Protein AF-A0A2V9YW68-F1 (afdb_monomer_lite)

Sequence (193 aa):
MKKFGIYQTSSQEPRDMVEQASNDMEYEVSYRSGGGIAIAALAIASSAPVDGEYKKSDYLKAAEDAFAFLGKNNLKMVNDGKENIVDDYCALTAATELFRATHNPAYKEAADRRAKSLMGRLISNGTYQNYWRADDGTRPFFHASDAGFPVVSLLYYSEIADPDAQREVLDSVRKSLSFELSITKDVANPFGY

Radius of gyration: 19.38 Å; chains: 1; bounding box: 46×36×57 Å

pLDDT: mean 92.32, std 12.65, range [54.16, 98.94]

Structure (mmCIF, N/CA/C/O backbone):
data_AF-A0A2V9YW68-F1
#
_entry.id   AF-A0A2V9YW68-F1
#
loop_
_atom_site.group_PDB
_atom_site.id
_atom_site.type_symbol
_atom_site.label_atom_id
_atom_site.label_alt_id
_atom_site.label_comp_id
_atom_site.label_asym_id
_atom_site.label_entity_id
_atom_site.label_seq_id
_atom_site.pdbx_PDB_ins_code
_atom_site.Cartn_x
_atom_site.Cartn_y
_atom_site.Cartn_z
_atom_site.occupancy
_atom_site.B_iso_or_equiv
_atom_site.auth_seq_id
_atom_site.auth_comp_id
_atom_site.auth_asym_id
_atom_site.auth_atom_id
_atom_site.pdbx_PDB_model_num
ATOM 1 N N . MET A 1 1 ? 22.890 15.486 21.162 1.00 54.69 1 MET A N 1
ATOM 2 C CA . MET A 1 1 ? 22.817 14.144 20.551 1.00 54.69 1 MET A CA 1
ATOM 3 C C . MET A 1 1 ? 22.537 13.139 21.644 1.00 54.69 1 MET A C 1
ATOM 5 O O . MET A 1 1 ? 23.347 13.016 22.560 1.00 54.69 1 MET A O 1
ATOM 9 N N . LYS A 1 2 ? 21.371 12.493 21.595 1.00 55.69 2 LYS A N 1
ATOM 10 C CA . LYS A 1 2 ? 21.084 11.343 22.456 1.00 55.69 2 LYS A CA 1
ATOM 11 C C . LYS A 1 2 ? 21.803 10.131 21.844 1.00 55.69 2 LYS A C 1
ATOM 13 O O . LYS A 1 2 ? 21.808 9.984 20.624 1.00 55.69 2 LYS A O 1
ATOM 18 N N . LYS A 1 3 ? 22.484 9.344 22.677 1.00 54.16 3 LYS A N 1
ATOM 19 C CA . LYS A 1 3 ? 23.176 8.115 22.270 1.00 54.16 3 LYS A CA 1
ATOM 20 C C . LYS A 1 3 ? 22.313 6.939 22.689 1.00 54.16 3 LYS A C 1
ATOM 22 O O . LYS A 1 3 ? 21.920 6.876 23.852 1.00 54.16 3 LYS A O 1
ATOM 27 N N . PHE A 1 4 ? 22.061 6.028 21.765 1.00 57.75 4 PHE A N 1
ATOM 28 C CA . PHE A 1 4 ? 21.292 4.821 22.028 1.00 57.75 4 PHE A CA 1
ATOM 29 C C . PHE A 1 4 ? 22.114 3.624 21.594 1.00 57.75 4 PHE A C 1
ATOM 31 O O . PHE A 1 4 ? 22.900 3.721 20.656 1.00 57.75 4 PHE A O 1
ATOM 38 N N . GLY A 1 5 ? 21.951 2.513 22.299 1.00 59.62 5 GLY A N 1
ATOM 39 C CA . GLY A 1 5 ? 22.566 1.262 21.909 1.00 59.62 5 GLY A CA 1
ATOM 40 C C . GLY A 1 5 ? 21.782 0.086 22.455 1.00 59.62 5 GLY A C 1
ATOM 41 O O . GLY A 1 5 ? 21.107 0.184 23.482 1.00 59.62 5 GLY A O 1
ATOM 42 N N . ILE A 1 6 ? 21.851 -1.027 21.733 1.00 59.84 6 ILE A N 1
ATOM 43 C CA . ILE A 1 6 ? 21.203 -2.266 22.143 1.00 59.84 6 ILE A CA 1
ATOM 44 C C . ILE A 1 6 ? 22.073 -2.915 23.215 1.00 59.84 6 ILE A C 1
ATOM 46 O O . ILE A 1 6 ? 23.197 -3.347 22.954 1.00 59.84 6 ILE A O 1
ATOM 50 N N . TYR A 1 7 ? 21.543 -2.975 24.432 1.00 61.72 7 TYR A N 1
ATOM 51 C CA . TYR A 1 7 ? 22.159 -3.714 25.523 1.00 61.72 7 TYR A CA 1
ATOM 52 C C . TYR A 1 7 ? 21.966 -5.208 25.270 1.00 61.72 7 TYR A C 1
ATOM 54 O O . TYR A 1 7 ? 20.837 -5.693 25.244 1.00 61.72 7 TYR A O 1
ATOM 62 N N . GLN A 1 8 ? 23.065 -5.949 25.101 1.00 58.75 8 GLN A N 1
ATOM 63 C CA . GLN A 1 8 ? 23.004 -7.415 25.065 1.00 58.75 8 GLN A CA 1
ATOM 64 C C . GLN A 1 8 ? 22.622 -7.982 26.443 1.00 58.75 8 GLN A C 1
ATOM 66 O O . GLN A 1 8 ? 21.905 -8.976 26.525 1.00 58.75 8 GLN A O 1
ATOM 71 N N . THR A 1 9 ? 23.048 -7.317 27.524 1.00 63.56 9 THR A N 1
ATOM 72 C CA . THR A 1 9 ? 22.643 -7.571 28.916 1.00 63.56 9 THR A CA 1
ATOM 73 C C . THR A 1 9 ? 22.647 -6.261 29.711 1.00 63.56 9 THR A C 1
ATOM 75 O O . THR A 1 9 ? 23.362 -5.325 29.362 1.00 63.56 9 THR A O 1
ATOM 78 N N . SER A 1 10 ? 21.913 -6.195 30.829 1.00 66.75 10 SER A N 1
ATOM 79 C CA . SER A 1 10 ? 21.862 -5.004 31.706 1.00 66.75 10 SER A CA 1
ATOM 80 C C . SER A 1 10 ? 23.221 -4.584 32.289 1.00 66.75 10 SER A C 1
ATOM 82 O O . SER A 1 10 ? 23.382 -3.453 32.734 1.00 66.75 10 SER A O 1
ATOM 84 N N . SER A 1 11 ? 24.199 -5.492 32.289 1.00 71.50 11 SER A N 1
ATOM 85 C CA . SER A 1 11 ? 25.547 -5.306 32.832 1.00 71.50 11 SER A CA 1
ATOM 86 C C . SER A 1 11 ? 26.625 -4.967 31.795 1.00 71.50 11 SER A C 1
ATOM 88 O O . SER A 1 11 ? 27.777 -4.770 32.180 1.00 71.50 11 SER A O 1
ATOM 90 N N . GLN A 1 12 ? 26.302 -4.928 30.498 1.00 65.25 12 GLN A N 1
ATOM 91 C CA . GLN A 1 12 ? 27.273 -4.642 29.439 1.00 65.25 12 GLN A CA 1
ATOM 92 C C . GLN A 1 12 ? 26.827 -3.445 28.608 1.00 65.25 12 GLN A C 1
ATOM 94 O O . GLN A 1 12 ? 25.799 -3.498 27.937 1.00 65.25 12 GLN A O 1
ATOM 99 N N . GLU A 1 13 ? 27.621 -2.372 28.635 1.00 62.09 13 GLU A N 1
ATOM 100 C CA . GLU A 1 13 ? 27.389 -1.226 27.758 1.00 62.09 13 GLU A CA 1
ATOM 101 C C . GLU A 1 13 ? 27.521 -1.629 26.272 1.00 62.09 13 GLU A C 1
ATOM 103 O O . GLU A 1 13 ? 28.378 -2.459 25.938 1.00 62.09 13 GLU A O 1
ATOM 108 N N . PRO A 1 14 ? 26.692 -1.064 25.369 1.00 62.47 14 PRO A N 1
ATOM 109 C CA . PRO A 1 14 ? 26.695 -1.413 23.950 1.00 62.47 14 PRO A CA 1
ATOM 110 C C . PRO A 1 14 ? 28.049 -1.091 23.311 1.00 62.47 14 PRO A C 1
ATOM 112 O O . PRO A 1 14 ? 28.498 0.053 23.354 1.00 62.47 14 PRO A O 1
ATOM 115 N N . ARG A 1 15 ? 28.698 -2.095 22.706 1.00 61.09 15 ARG A N 1
ATOM 116 C CA . ARG A 1 15 ? 30.035 -1.922 22.116 1.00 61.09 15 ARG A CA 1
ATOM 117 C C . ARG A 1 15 ? 30.019 -1.276 20.729 1.00 61.09 15 ARG A C 1
ATOM 119 O O . ARG A 1 15 ? 30.868 -0.432 20.491 1.00 61.09 15 ARG A O 1
ATOM 126 N N . ASP A 1 16 ? 29.049 -1.603 19.863 1.00 58.91 16 ASP A N 1
ATOM 127 C CA . ASP A 1 16 ? 29.165 -1.289 18.422 1.00 58.91 16 ASP A CA 1
ATOM 128 C C . ASP A 1 16 ? 27.869 -0.872 17.691 1.00 58.91 16 ASP A C 1
ATOM 130 O O . ASP A 1 16 ? 27.813 -0.913 16.468 1.00 58.91 16 ASP A O 1
ATOM 134 N N . MET A 1 17 ? 26.831 -0.396 18.384 1.00 55.00 17 MET A N 1
ATOM 135 C CA . MET A 1 17 ? 25.710 0.290 17.711 1.00 55.00 17 MET A CA 1
ATOM 136 C C . MET A 1 17 ? 25.308 1.541 18.476 1.00 55.00 17 MET A C 1
ATOM 138 O O . MET A 1 17 ? 24.278 1.568 19.141 1.00 55.00 17 MET A O 1
ATOM 142 N N . VAL A 1 18 ? 26.164 2.561 18.421 1.00 54.69 18 VAL A N 1
ATOM 143 C CA . VAL A 1 18 ? 25.803 3.906 18.870 1.00 54.69 18 VAL A CA 1
ATOM 144 C C . VAL A 1 18 ? 25.199 4.637 17.679 1.00 54.69 18 VAL A C 1
ATOM 146 O O . VAL A 1 18 ? 25.921 5.276 16.915 1.00 54.69 18 VAL A O 1
ATOM 149 N N . GLU A 1 19 ? 23.882 4.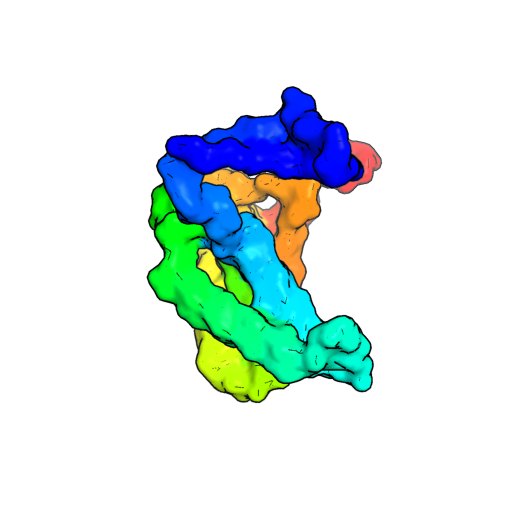553 17.515 1.00 57.78 19 GLU A N 1
ATOM 150 C CA . GLU A 1 19 ? 23.193 5.497 16.638 1.00 57.78 19 GLU A CA 1
ATOM 151 C C . GLU A 1 19 ? 23.166 6.858 17.341 1.00 57.78 19 GLU A C 1
ATOM 153 O O . GLU A 1 19 ? 22.755 7.000 18.499 1.00 57.78 19 GLU A O 1
ATOM 158 N N . GLN A 1 20 ? 23.720 7.862 16.664 1.00 57.59 20 GLN A N 1
ATOM 159 C CA . GLN A 1 20 ? 23.651 9.241 17.114 1.00 57.59 20 GLN A CA 1
ATOM 160 C C . GLN A 1 20 ? 22.487 9.899 16.401 1.00 57.59 20 GLN A C 1
ATOM 162 O O . GLN A 1 20 ? 22.630 10.263 15.239 1.00 57.59 20 GLN A O 1
ATOM 167 N N . ALA A 1 21 ? 21.387 10.119 17.118 1.00 59.16 21 ALA A N 1
ATOM 168 C CA . ALA A 1 21 ? 20.355 10.981 16.576 1.00 59.16 21 ALA A CA 1
ATOM 169 C C . ALA A 1 21 ? 20.652 12.449 16.834 1.00 59.16 21 ALA A C 1
ATOM 171 O O . ALA A 1 21 ? 20.966 12.872 17.962 1.00 59.16 21 ALA A O 1
ATOM 172 N N . SER A 1 22 ? 20.495 13.246 15.782 1.00 65.38 22 SER A N 1
ATOM 173 C CA . SER A 1 22 ? 20.508 14.696 15.891 1.00 65.38 22 SER A CA 1
ATOM 174 C C . SER A 1 22 ? 19.273 15.209 16.639 1.00 65.38 22 SER A C 1
ATOM 176 O O . SER A 1 22 ? 19.376 16.221 17.334 1.00 65.38 22 SER A O 1
ATOM 178 N N . ASN A 1 23 ? 18.140 14.493 16.571 1.00 67.81 23 ASN A N 1
ATOM 179 C CA . ASN A 1 23 ? 16.894 14.830 17.262 1.00 67.81 23 ASN A CA 1
ATOM 180 C C . ASN A 1 23 ? 15.939 13.620 17.410 1.00 67.81 23 ASN A C 1
ATOM 182 O O . ASN A 1 23 ? 16.170 12.566 16.828 1.00 67.81 23 ASN A O 1
ATOM 186 N N . ASP A 1 24 ? 14.862 13.780 18.186 1.00 68.69 24 ASP A N 1
ATOM 187 C CA . ASP A 1 24 ? 13.932 12.687 18.525 1.00 68.69 24 ASP A CA 1
ATOM 188 C C . ASP A 1 24 ? 13.155 12.127 17.316 1.00 68.69 24 ASP A C 1
ATOM 190 O O . ASP A 1 24 ? 12.720 10.982 17.363 1.00 68.69 24 ASP A O 1
ATOM 194 N N . MET A 1 25 ? 13.059 12.875 16.210 1.00 67.25 25 MET A N 1
ATOM 195 C CA . MET A 1 25 ? 12.359 12.445 14.993 1.00 67.25 25 MET A CA 1
ATOM 196 C C . MET A 1 25 ? 13.092 11.335 14.234 1.00 67.25 25 MET A C 1
ATOM 198 O O . MET A 1 25 ? 12.492 10.697 13.379 1.00 67.25 25 MET A O 1
ATOM 202 N N . GLU A 1 26 ? 14.378 11.099 14.511 1.00 68.56 26 GLU A N 1
ATOM 203 C CA . GLU A 1 26 ? 15.142 10.045 13.826 1.00 68.56 26 GLU A CA 1
ATOM 204 C C . GLU A 1 26 ? 14.723 8.624 14.235 1.00 68.56 26 GLU A C 1
ATOM 206 O O . GLU A 1 26 ? 15.013 7.682 13.504 1.00 68.56 26 GLU A O 1
ATOM 211 N N . TYR A 1 27 ? 14.007 8.467 15.354 1.00 75.38 27 TYR A N 1
ATOM 212 C CA . TYR A 1 27 ? 13.438 7.182 15.793 1.00 75.38 27 TYR A CA 1
ATOM 213 C C . TYR A 1 27 ? 11.974 7.008 15.396 1.00 75.38 27 TYR A C 1
ATOM 215 O O . TYR A 1 27 ? 11.403 5.935 15.593 1.00 75.38 27 TYR A O 1
ATOM 223 N N . GLU A 1 28 ? 11.348 8.066 14.887 1.00 84.00 28 GLU A N 1
ATOM 224 C CA . GLU A 1 28 ? 9.953 8.017 14.486 1.00 84.00 28 GLU A CA 1
ATOM 225 C C . GLU A 1 28 ? 9.811 7.210 13.194 1.00 84.00 28 GLU A C 1
ATOM 227 O O . GLU A 1 28 ? 10.621 7.299 12.266 1.00 84.00 28 GLU A O 1
ATOM 232 N N . VAL A 1 29 ? 8.754 6.406 13.122 1.00 92.75 29 VAL A N 1
ATOM 233 C CA . VAL A 1 29 ? 8.490 5.547 11.967 1.00 92.75 29 VAL A CA 1
ATOM 234 C C . VAL A 1 29 ? 7.467 6.197 11.043 1.00 92.75 29 VAL A C 1
ATOM 236 O O . VAL A 1 29 ? 6.392 6.607 11.459 1.00 92.75 29 VAL A O 1
ATOM 239 N N . SER A 1 30 ? 7.805 6.282 9.763 1.00 96.69 30 SER A N 1
ATOM 240 C CA . SER A 1 30 ? 6.915 6.652 8.662 1.00 96.69 30 SER A CA 1
ATOM 241 C C . SER A 1 30 ? 6.101 5.443 8.192 1.00 96.69 30 SER A C 1
ATOM 243 O O . SER A 1 30 ? 6.326 4.311 8.636 1.00 96.69 30 SER A O 1
ATOM 245 N N . TYR A 1 31 ? 5.204 5.639 7.223 1.00 98.38 31 TYR A N 1
ATOM 246 C CA . TYR A 1 31 ? 4.578 4.516 6.524 1.00 98.38 31 TYR A CA 1
ATOM 247 C C . TYR A 1 31 ? 5.633 3.570 5.942 1.00 98.38 31 TYR A C 1
ATOM 249 O O . TYR A 1 31 ? 5.519 2.356 6.131 1.00 98.38 31 TYR A O 1
ATOM 257 N N . ARG A 1 32 ? 6.677 4.116 5.300 1.00 97.25 32 ARG A N 1
ATOM 258 C CA . ARG A 1 32 ? 7.727 3.324 4.650 1.00 97.25 32 ARG A CA 1
ATOM 259 C C . ARG A 1 32 ? 8.805 2.745 5.562 1.00 97.25 32 ARG A C 1
ATOM 261 O O . ARG A 1 32 ? 9.478 1.811 5.149 1.00 97.25 32 ARG A O 1
ATOM 268 N N . SER A 1 33 ? 8.976 3.248 6.784 1.00 94.75 33 SER A N 1
ATOM 269 C CA . SER A 1 33 ? 9.933 2.694 7.761 1.00 94.75 33 SER A CA 1
ATOM 270 C C . SER A 1 33 ? 9.272 1.735 8.759 1.00 94.75 33 SER A C 1
ATOM 272 O O . SER A 1 33 ? 9.637 1.681 9.927 1.00 94.75 33 SER A O 1
ATOM 274 N N . GLY A 1 34 ? 8.287 0.963 8.285 1.00 96.00 34 GLY A N 1
ATOM 275 C CA . GLY A 1 34 ? 7.620 -0.105 9.040 1.00 96.00 34 GLY A CA 1
ATOM 276 C C . GLY A 1 34 ? 6.297 0.292 9.703 1.00 96.00 34 GLY A C 1
ATOM 277 O O . GLY A 1 34 ? 5.503 -0.589 10.032 1.00 96.00 34 GLY A O 1
ATOM 278 N N . GLY A 1 35 ? 5.995 1.588 9.832 1.00 98.00 35 GLY A N 1
ATOM 279 C CA . GLY A 1 35 ? 4.781 2.065 10.498 1.00 98.00 35 GLY A CA 1
ATOM 280 C C . GLY A 1 35 ? 3.488 1.592 9.827 1.00 98.00 35 GLY A C 1
ATOM 281 O O . GLY A 1 35 ? 2.564 1.162 10.513 1.00 98.00 35 GLY A O 1
ATOM 282 N N . GLY A 1 36 ? 3.423 1.584 8.490 1.00 98.56 36 GLY A N 1
ATOM 283 C CA . GLY A 1 36 ? 2.218 1.132 7.782 1.00 98.56 36 GLY A CA 1
ATOM 284 C C . GLY A 1 36 ? 1.911 -0.351 8.007 1.00 98.56 36 GLY A C 1
ATOM 285 O O . GLY A 1 36 ? 0.764 -0.721 8.251 1.00 98.56 36 GLY A O 1
ATOM 286 N N . ILE A 1 37 ? 2.937 -1.202 8.009 1.00 98.62 37 ILE A N 1
ATOM 287 C CA . ILE A 1 37 ? 2.754 -2.643 8.225 1.00 98.62 37 ILE A CA 1
ATOM 288 C C . ILE A 1 37 ? 2.500 -2.965 9.695 1.00 98.62 37 ILE A C 1
ATOM 290 O O . ILE A 1 37 ? 1.679 -3.833 9.983 1.00 98.62 37 ILE A O 1
ATOM 294 N N . ALA A 1 38 ? 3.097 -2.219 10.629 1.00 98.75 38 ALA A N 1
ATOM 295 C CA . ALA A 1 38 ? 2.752 -2.322 12.044 1.00 98.75 38 ALA A CA 1
ATOM 296 C C . ALA A 1 38 ? 1.271 -1.979 12.295 1.00 98.75 38 ALA A C 1
ATOM 298 O O . ALA A 1 38 ? 0.579 -2.729 12.983 1.00 98.75 38 ALA A O 1
ATOM 299 N N . ILE A 1 39 ? 0.758 -0.904 11.683 1.00 98.88 39 ILE A N 1
ATOM 300 C CA . ILE A 1 39 ? -0.669 -0.542 11.749 1.00 98.88 39 ILE A CA 1
ATOM 301 C C . ILE A 1 39 ? -1.542 -1.670 11.188 1.00 98.88 39 ILE A C 1
ATOM 303 O O . ILE A 1 39 ? -2.501 -2.077 11.842 1.00 98.88 39 ILE A O 1
ATOM 307 N N . ALA A 1 40 ? -1.203 -2.197 10.007 1.00 98.81 40 ALA A N 1
ATOM 308 C CA . ALA A 1 40 ? -1.947 -3.294 9.392 1.00 98.81 40 ALA A CA 1
ATOM 309 C C . ALA A 1 40 ? -1.984 -4.541 10.293 1.00 98.81 40 ALA A C 1
ATOM 311 O O . ALA A 1 40 ? -3.045 -5.121 10.515 1.00 98.81 40 ALA A O 1
ATOM 312 N N . ALA A 1 41 ? -0.841 -4.919 10.871 1.00 98.69 41 ALA A N 1
ATOM 313 C CA . ALA A 1 41 ? -0.735 -6.065 11.768 1.00 98.69 41 ALA A CA 1
ATOM 314 C C . ALA A 1 41 ? -1.580 -5.891 13.041 1.00 98.69 41 ALA A C 1
ATOM 316 O O . ALA A 1 41 ? -2.258 -6.829 13.458 1.00 98.69 41 ALA A O 1
ATOM 317 N N . LEU A 1 42 ? -1.583 -4.695 13.636 1.00 98.69 42 LEU A N 1
ATOM 318 C CA . LEU A 1 42 ? -2.418 -4.378 14.799 1.00 98.69 42 LEU A CA 1
ATOM 319 C C . LEU A 1 42 ? -3.915 -4.420 14.456 1.00 98.69 42 LEU A C 1
ATOM 321 O O . LEU A 1 42 ? -4.704 -4.974 15.222 1.00 98.69 42 LEU A O 1
ATOM 325 N N . ALA A 1 43 ? -4.309 -3.909 13.286 1.00 98.69 43 ALA A N 1
ATOM 326 C CA . ALA A 1 43 ? -5.688 -3.996 12.810 1.00 98.69 43 ALA A CA 1
ATOM 327 C C . ALA A 1 43 ? -6.134 -5.461 12.631 1.00 98.69 43 ALA A C 1
ATOM 329 O O . ALA A 1 43 ? -7.189 -5.846 13.141 1.00 98.69 43 ALA A O 1
ATOM 330 N N . ILE A 1 44 ? -5.297 -6.309 12.022 1.00 98.25 44 ILE A N 1
ATOM 331 C CA . ILE A 1 44 ? -5.551 -7.756 11.908 1.00 98.25 44 ILE A CA 1
ATOM 332 C C . ILE A 1 44 ? -5.670 -8.400 13.298 1.00 98.25 44 ILE A C 1
ATOM 334 O O . ILE A 1 44 ? -6.637 -9.114 13.572 1.00 98.25 44 ILE A O 1
ATOM 338 N N . ALA A 1 45 ? -4.722 -8.124 14.200 1.00 97.94 45 ALA A N 1
ATOM 339 C CA . ALA A 1 45 ? -4.709 -8.680 15.553 1.00 97.94 45 ALA A CA 1
ATOM 340 C C . ALA A 1 45 ? -5.964 -8.299 16.354 1.00 97.94 45 ALA A C 1
ATOM 342 O O . ALA A 1 45 ? -6.486 -9.116 17.111 1.00 97.94 45 ALA A O 1
ATOM 343 N N . SER A 1 46 ? -6.506 -7.097 16.143 1.00 98.12 46 SER A N 1
ATOM 344 C CA . SER A 1 46 ? -7.748 -6.662 16.790 1.00 98.12 46 SER A CA 1
ATOM 345 C C . SER A 1 46 ? -8.982 -7.489 16.397 1.00 98.12 46 SER A C 1
ATOM 347 O O . SER A 1 46 ? -9.950 -7.554 17.155 1.00 98.12 46 SER A O 1
ATOM 349 N N . SER A 1 47 ? -8.932 -8.174 15.251 1.00 95.75 47 SER A N 1
ATOM 350 C CA . SER A 1 47 ? -10.007 -9.039 14.751 1.00 95.75 47 SER A CA 1
ATOM 351 C C . SER A 1 47 ? -9.823 -10.515 15.127 1.00 95.75 47 SER A C 1
ATOM 353 O O . SER A 1 47 ? -10.674 -11.347 14.809 1.00 95.75 47 SER A O 1
ATOM 355 N N . ALA A 1 48 ? -8.732 -10.870 15.813 1.00 93.44 48 ALA A N 1
ATOM 356 C CA . ALA A 1 48 ? -8.449 -12.248 16.195 1.00 93.44 48 ALA A CA 1
ATOM 357 C C . ALA A 1 48 ? -9.487 -12.806 17.199 1.00 93.44 48 ALA A C 1
ATOM 359 O O . ALA A 1 48 ? -10.106 -12.066 17.974 1.00 93.44 48 ALA A O 1
ATOM 360 N N . PRO A 1 49 ? -9.686 -14.135 17.257 1.00 91.62 49 PRO A N 1
ATOM 361 C CA . PRO A 1 49 ? -10.565 -14.739 18.259 1.00 91.62 49 PRO A CA 1
ATOM 362 C C . PRO A 1 49 ? -9.971 -14.705 19.678 1.00 91.62 49 PRO A C 1
ATOM 364 O O . PRO A 1 49 ? -10.710 -14.891 20.642 1.00 91.62 49 PRO A O 1
ATOM 367 N N . VAL A 1 50 ? -8.666 -14.448 19.818 1.00 90.88 50 VAL A N 1
ATOM 368 C CA . VAL A 1 50 ? -7.917 -14.498 21.083 1.00 90.88 50 VAL A CA 1
ATOM 369 C C . VAL A 1 50 ? -7.227 -13.166 21.390 1.00 90.88 50 VAL A C 1
ATOM 371 O O . VAL A 1 50 ? -6.874 -12.429 20.473 1.00 90.88 50 VAL A O 1
ATOM 374 N N . ASP A 1 51 ? -7.040 -12.879 22.680 1.00 90.50 51 ASP A N 1
ATOM 375 C CA . ASP A 1 51 ? -6.204 -11.772 23.167 1.00 90.50 51 ASP A CA 1
ATOM 376 C C . ASP A 1 51 ? -4.749 -12.244 23.374 1.00 90.50 51 ASP A C 1
ATOM 378 O O . ASP A 1 51 ? -4.501 -13.437 23.581 1.00 90.50 51 ASP A O 1
ATOM 382 N N . GLY A 1 52 ? -3.801 -11.301 23.366 1.00 91.38 52 GLY A N 1
ATOM 383 C CA . GLY A 1 52 ? -2.422 -11.514 23.815 1.00 91.38 52 GLY A CA 1
ATOM 384 C C . GLY A 1 52 ? -2.202 -10.960 25.227 1.00 91.38 52 GLY A C 1
ATOM 385 O O . GLY A 1 52 ? -3.089 -11.016 26.077 1.00 91.38 52 GLY A O 1
ATOM 386 N N . GLU A 1 53 ? -1.024 -10.376 25.467 1.00 96.06 53 GLU A N 1
ATOM 387 C CA . GLU A 1 53 ? -0.781 -9.548 26.662 1.00 96.06 53 GLU A CA 1
ATOM 388 C C . GLU A 1 53 ? -1.682 -8.301 26.681 1.00 96.06 53 GLU A C 1
ATOM 390 O O . GLU A 1 53 ? -2.158 -7.884 27.736 1.00 96.06 53 GLU A O 1
ATOM 395 N N . TYR A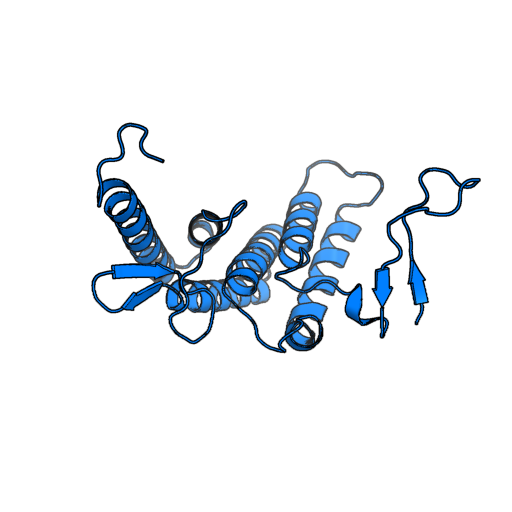 1 54 ? -1.975 -7.758 25.496 1.00 96.56 54 TYR A N 1
ATOM 396 C CA . TYR A 1 54 ? -2.901 -6.649 25.295 1.00 96.56 54 TYR A CA 1
ATOM 397 C C . TYR A 1 54 ? -4.246 -7.138 24.760 1.00 96.56 54 TYR A C 1
ATOM 399 O O . TYR A 1 54 ? -4.358 -8.211 24.153 1.00 96.56 54 TYR A O 1
ATOM 407 N N . LYS A 1 55 ? -5.285 -6.329 24.979 1.00 96.19 55 LYS A N 1
ATOM 408 C CA . LYS A 1 55 ? -6.628 -6.602 24.475 1.00 96.19 55 LYS A CA 1
ATOM 409 C C . LYS A 1 55 ? -6.741 -6.229 23.008 1.00 96.19 55 LYS A C 1
ATOM 411 O O . LYS A 1 55 ? -6.103 -5.297 22.526 1.00 96.19 55 LYS A O 1
ATOM 416 N N . LYS A 1 56 ? -7.662 -6.886 22.308 1.00 97.19 56 LYS A N 1
ATOM 417 C CA . LYS A 1 56 ? -8.029 -6.524 20.929 1.00 97.19 56 LYS A CA 1
ATOM 418 C C . LYS A 1 56 ? -8.393 -5.052 20.751 1.00 97.19 56 LYS A C 1
ATOM 420 O O . LYS A 1 56 ? -8.023 -4.452 19.747 1.00 97.19 56 LYS A O 1
ATOM 425 N N . SER A 1 57 ? -9.068 -4.461 21.738 1.00 96.75 57 SER A N 1
ATOM 426 C CA . SER A 1 57 ? -9.378 -3.027 21.753 1.00 96.75 57 SER A CA 1
ATOM 427 C C . SER A 1 57 ? -8.129 -2.149 21.802 1.00 96.75 57 SER A C 1
ATOM 429 O O . SER A 1 57 ? -8.131 -1.075 21.208 1.00 96.75 57 SER A O 1
ATOM 431 N N . ASP A 1 58 ? -7.069 -2.600 22.477 1.00 98.19 58 ASP A N 1
ATOM 432 C CA . ASP A 1 58 ? -5.805 -1.865 22.565 1.00 98.19 58 ASP A CA 1
ATOM 433 C C . ASP A 1 58 ? -5.084 -1.896 21.216 1.00 98.19 58 ASP A C 1
ATOM 435 O O . ASP A 1 58 ? -4.604 -0.863 20.753 1.00 98.19 58 ASP A O 1
ATOM 439 N N . TYR A 1 59 ? -5.076 -3.054 20.543 1.00 98.44 59 TYR A N 1
ATOM 440 C CA . TYR A 1 59 ? -4.526 -3.176 19.191 1.00 98.44 59 TYR A CA 1
ATOM 441 C C . TYR A 1 59 ? -5.264 -2.288 18.193 1.00 98.44 59 TYR A C 1
ATOM 443 O O . TYR A 1 59 ? -4.619 -1.553 17.446 1.00 98.44 59 TYR A O 1
ATOM 451 N N . LEU A 1 60 ? -6.603 -2.309 18.210 1.00 98.62 60 LEU A N 1
ATOM 452 C CA . LEU A 1 60 ? -7.391 -1.464 17.317 1.00 98.62 60 LEU A CA 1
ATOM 453 C C . LEU A 1 60 ? -7.104 0.013 17.576 1.00 98.62 60 LEU A C 1
ATOM 455 O O . LEU A 1 60 ? -6.749 0.741 16.654 1.00 98.62 60 LEU A O 1
ATOM 459 N N . LYS A 1 61 ? -7.179 0.438 18.842 1.00 98.62 61 LYS A N 1
ATOM 460 C CA . LYS A 1 61 ? -6.926 1.825 19.222 1.00 98.62 61 LYS A CA 1
ATOM 461 C C . LYS A 1 61 ? -5.535 2.291 18.790 1.00 98.62 61 LYS A C 1
ATOM 463 O O . LYS A 1 61 ? -5.407 3.377 18.231 1.00 98.62 61 LYS A O 1
ATOM 468 N N . ALA A 1 62 ? -4.506 1.475 19.015 1.00 98.62 62 ALA A N 1
ATOM 469 C CA . ALA A 1 62 ? -3.145 1.794 18.600 1.00 98.62 62 ALA A CA 1
ATOM 470 C C . ALA A 1 62 ? -3.026 1.934 17.073 1.00 98.62 62 ALA A C 1
ATOM 472 O O . ALA A 1 62 ? -2.376 2.864 16.596 1.00 98.62 62 ALA A O 1
ATOM 473 N N . ALA A 1 63 ? -3.680 1.054 16.308 1.00 98.81 63 ALA A N 1
ATOM 474 C CA . ALA A 1 63 ? -3.702 1.124 14.850 1.00 98.81 63 ALA A CA 1
ATOM 475 C C . ALA A 1 63 ? -4.393 2.405 14.346 1.00 98.81 63 ALA A C 1
ATOM 477 O O . ALA A 1 63 ? -3.845 3.104 13.491 1.00 98.81 63 ALA A O 1
ATOM 478 N N . GLU A 1 64 ? -5.564 2.742 14.893 1.00 98.88 64 GLU A N 1
ATOM 479 C CA . GLU A 1 64 ? -6.321 3.942 14.519 1.00 98.88 64 GLU A CA 1
ATOM 480 C C . GLU A 1 64 ? -5.560 5.232 14.870 1.00 98.88 64 GLU A C 1
ATOM 482 O O . GLU A 1 64 ? -5.439 6.126 14.025 1.00 98.88 64 GLU A O 1
ATOM 487 N N . ASP A 1 65 ? -5.000 5.312 16.084 1.00 98.69 65 ASP A N 1
ATOM 488 C CA . ASP A 1 65 ? -4.237 6.470 16.562 1.00 98.69 65 ASP A CA 1
ATOM 489 C C . ASP A 1 65 ? -2.970 6.685 15.710 1.00 98.69 65 ASP A C 1
ATOM 491 O O . ASP A 1 65 ? -2.702 7.804 15.258 1.00 98.69 65 ASP A O 1
ATOM 495 N N . ALA A 1 66 ? -2.216 5.617 15.424 1.00 98.56 66 ALA A N 1
ATOM 496 C CA . ALA A 1 66 ? -1.007 5.685 14.603 1.00 98.56 66 ALA A CA 1
ATOM 497 C C . ALA A 1 66 ? -1.313 6.050 13.141 1.00 98.56 66 ALA A C 1
ATOM 499 O O . ALA A 1 66 ? -0.630 6.895 12.557 1.00 98.56 66 ALA A O 1
ATOM 500 N N . PHE A 1 67 ? -2.373 5.488 12.551 1.00 98.75 67 PHE A N 1
ATOM 501 C CA . PHE A 1 67 ? -2.799 5.844 11.196 1.00 98.75 67 PHE A CA 1
ATOM 502 C C . PHE A 1 67 ? -3.228 7.312 11.100 1.00 98.75 67 PHE A C 1
ATOM 504 O O . PHE A 1 67 ? -2.832 8.025 10.175 1.00 98.75 67 PHE A O 1
ATOM 511 N N . ALA A 1 68 ? -3.984 7.806 12.085 1.00 98.56 68 ALA A N 1
ATOM 512 C CA . ALA A 1 68 ? -4.374 9.212 12.154 1.00 98.56 68 ALA A CA 1
ATOM 513 C C . ALA A 1 68 ? -3.161 10.144 12.326 1.00 98.56 68 ALA A C 1
ATOM 515 O O . ALA A 1 68 ? -3.118 11.225 11.728 1.00 98.56 68 ALA A O 1
ATOM 516 N N . PHE A 1 69 ? -2.170 9.733 13.122 1.00 97.69 69 PHE A N 1
ATOM 517 C CA . PHE A 1 69 ? -0.931 10.479 13.316 1.00 97.69 69 PHE A CA 1
ATOM 518 C C . PHE A 1 69 ? -0.110 10.567 12.025 1.00 97.69 69 PHE A C 1
ATOM 520 O O . PHE A 1 69 ? 0.236 11.677 11.601 1.00 97.69 69 PHE A O 1
ATOM 527 N N . LEU A 1 70 ? 0.154 9.434 11.366 1.00 98.06 70 LEU A N 1
ATOM 528 C CA . LEU A 1 70 ? 0.925 9.395 10.121 1.00 98.06 70 LEU A CA 1
ATOM 529 C C . LEU A 1 70 ? 0.185 10.073 8.972 1.00 98.06 70 LEU A C 1
ATOM 531 O O . LEU A 1 70 ? 0.803 10.814 8.214 1.00 98.06 70 LEU A O 1
ATOM 535 N N . GLY A 1 71 ? -1.143 9.965 8.897 1.00 97.12 71 GLY A N 1
ATOM 536 C CA . GLY A 1 71 ? -1.945 10.713 7.924 1.00 97.12 71 GLY A CA 1
ATOM 537 C C . GLY A 1 71 ? -1.717 12.233 7.959 1.00 97.12 71 GLY A C 1
ATOM 538 O O . GLY A 1 71 ? -1.883 12.895 6.939 1.00 97.12 71 GLY A O 1
ATOM 539 N N . LYS A 1 72 ? -1.297 12.790 9.104 1.00 96.81 72 LYS A N 1
ATOM 540 C CA . LYS A 1 72 ? -0.997 14.224 9.273 1.00 96.81 72 LYS A CA 1
ATOM 541 C C . LYS A 1 72 ? 0.494 14.552 9.254 1.00 96.81 72 LYS A C 1
ATOM 543 O O . LYS A 1 72 ? 0.860 15.687 8.953 1.00 96.81 72 LYS A O 1
ATOM 548 N N . ASN A 1 73 ? 1.347 13.605 9.641 1.00 95.88 73 ASN A N 1
ATOM 549 C CA . ASN A 1 73 ? 2.748 13.882 9.949 1.00 95.88 73 ASN A CA 1
ATOM 550 C C . ASN A 1 73 ? 3.753 13.060 9.139 1.00 95.88 73 ASN A C 1
ATOM 552 O O . ASN A 1 73 ? 4.939 13.322 9.301 1.00 95.88 73 ASN A O 1
ATOM 556 N N . ASN A 1 74 ? 3.334 12.140 8.257 1.00 96.62 74 ASN A N 1
ATOM 557 C CA . ASN A 1 74 ? 4.257 11.232 7.560 1.00 96.62 74 ASN A CA 1
ATOM 558 C C . ASN A 1 74 ? 5.402 11.975 6.855 1.00 96.62 74 ASN A C 1
ATOM 560 O O . ASN A 1 74 ? 6.552 11.586 7.001 1.00 96.62 74 ASN A O 1
ATOM 564 N N . LEU A 1 75 ? 5.120 13.114 6.208 1.00 95.19 75 LEU A N 1
ATOM 565 C CA . LEU A 1 75 ? 6.137 13.936 5.532 1.00 95.19 75 LEU A CA 1
ATOM 566 C C . LEU A 1 75 ? 7.235 14.485 6.460 1.00 95.19 75 LEU A C 1
ATOM 568 O O . LEU A 1 75 ? 8.305 14.851 5.990 1.00 95.19 75 LEU A O 1
ATOM 572 N N . LYS A 1 76 ? 6.992 14.551 7.772 1.00 92.50 76 LYS A N 1
ATOM 573 C CA . LYS A 1 76 ? 7.997 14.938 8.774 1.00 92.50 76 LYS A CA 1
ATOM 574 C C . LYS A 1 76 ? 8.807 13.743 9.290 1.00 92.50 76 LYS A C 1
ATOM 576 O O . LYS A 1 76 ? 9.842 13.961 9.903 1.00 92.50 76 LYS A O 1
ATOM 581 N N . MET A 1 77 ? 8.320 12.520 9.067 1.00 91.06 77 MET A N 1
ATOM 582 C CA . MET A 1 77 ? 8.936 11.255 9.505 1.00 91.06 77 MET A CA 1
ATOM 583 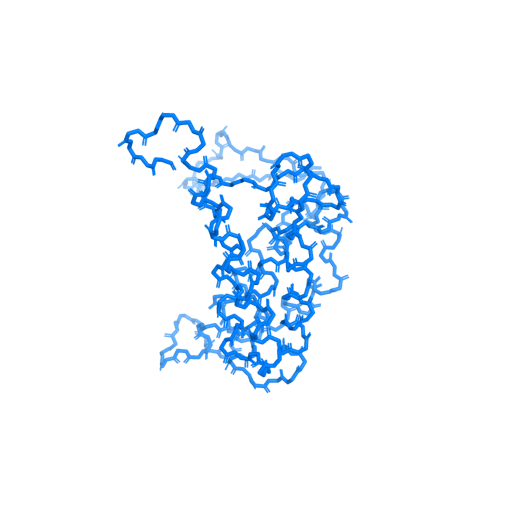C C . MET A 1 77 ? 9.821 10.632 8.424 1.00 91.06 77 MET A C 1
ATOM 585 O O . MET A 1 77 ? 10.431 9.586 8.618 1.00 91.06 77 MET A O 1
ATOM 589 N N . VAL A 1 78 ? 9.859 11.258 7.252 1.00 91.06 78 VAL A N 1
ATOM 590 C CA . VAL A 1 78 ? 10.590 10.789 6.086 1.00 91.06 78 VAL A CA 1
ATOM 591 C C . VAL A 1 78 ? 11.788 11.696 5.836 1.00 91.06 78 VAL A C 1
ATOM 593 O O . VAL A 1 78 ? 11.687 12.920 5.890 1.00 91.06 78 VAL A O 1
ATOM 596 N N . ASN A 1 79 ? 12.939 11.091 5.556 1.00 87.12 79 ASN A N 1
ATOM 597 C CA . ASN A 1 79 ? 14.235 11.769 5.467 1.00 87.12 79 ASN A CA 1
ATOM 598 C C . ASN A 1 79 ? 14.332 12.849 4.371 1.00 87.12 79 ASN A C 1
ATOM 600 O O . ASN A 1 79 ? 15.134 13.770 4.490 1.00 87.12 79 ASN A O 1
ATOM 604 N N . ASP A 1 80 ? 13.541 12.735 3.307 1.00 89.56 80 ASP A N 1
ATOM 605 C CA . ASP A 1 80 ? 13.535 13.631 2.145 1.00 89.56 80 ASP A CA 1
ATOM 606 C C . ASP A 1 80 ? 12.277 14.512 2.054 1.00 89.56 80 ASP A C 1
ATOM 608 O O . ASP A 1 80 ? 12.110 15.267 1.093 1.00 89.56 80 ASP A O 1
ATOM 612 N N . GLY A 1 81 ? 11.384 14.424 3.044 1.00 93.69 81 GLY A N 1
ATOM 613 C CA . GLY A 1 81 ? 10.132 15.175 3.071 1.00 93.69 81 GLY A CA 1
ATOM 614 C C . GLY A 1 81 ? 9.106 14.753 2.015 1.00 93.69 81 GLY A C 1
ATOM 615 O O . GLY A 1 81 ? 8.156 15.503 1.779 1.00 93.69 81 GLY A O 1
ATOM 616 N N . LYS A 1 82 ? 9.285 13.601 1.348 1.00 96.38 82 LYS A N 1
ATOM 617 C CA . LYS A 1 82 ? 8.420 13.146 0.249 1.00 96.38 82 LYS A CA 1
ATOM 618 C C . LYS A 1 82 ? 8.029 11.683 0.399 1.00 96.38 82 LYS A C 1
ATOM 620 O O . LYS A 1 82 ? 8.844 10.842 0.755 1.00 96.38 82 LYS A O 1
ATOM 625 N N . GLU A 1 83 ? 6.772 11.372 0.103 1.00 97.62 83 GLU A N 1
ATOM 626 C CA . GLU A 1 83 ? 6.311 9.985 0.010 1.00 97.62 83 GLU A CA 1
ATOM 627 C C . GLU A 1 83 ? 6.765 9.346 -1.305 1.00 97.62 83 GLU A C 1
ATOM 629 O O . GLU A 1 83 ? 6.779 9.984 -2.361 1.00 97.62 83 GLU A O 1
ATOM 634 N N . ASN A 1 84 ? 7.101 8.063 -1.244 1.00 98.31 84 ASN A N 1
ATOM 635 C CA . ASN A 1 84 ? 7.493 7.267 -2.401 1.00 98.31 84 ASN A CA 1
ATOM 636 C C . ASN A 1 84 ? 6.620 5.998 -2.492 1.00 98.31 84 ASN A C 1
ATOM 638 O O . ASN A 1 84 ? 5.687 5.823 -1.707 1.00 98.31 84 ASN A O 1
ATOM 642 N N . ILE A 1 85 ? 6.894 5.107 -3.448 1.00 98.69 85 ILE A N 1
ATOM 643 C CA . ILE A 1 85 ? 6.087 3.886 -3.638 1.00 98.69 85 ILE A CA 1
ATOM 644 C C . ILE A 1 85 ? 5.979 3.007 -2.377 1.00 98.69 85 ILE A C 1
ATOM 646 O O . ILE A 1 85 ? 4.973 2.324 -2.192 1.00 98.69 85 ILE A O 1
ATOM 650 N N . VAL A 1 86 ? 6.985 3.031 -1.498 1.00 98.62 86 VAL A N 1
ATOM 651 C CA . VAL A 1 86 ? 6.987 2.263 -0.246 1.00 98.62 86 VAL A CA 1
ATOM 652 C C . VAL A 1 86 ? 5.956 2.817 0.729 1.00 98.62 86 VAL A C 1
ATOM 654 O O . VAL A 1 86 ? 5.232 2.048 1.357 1.00 98.62 86 VAL A O 1
ATOM 657 N N . ASP A 1 87 ? 5.812 4.142 0.816 1.00 98.69 87 ASP A N 1
ATOM 658 C CA . ASP A 1 87 ? 4.726 4.746 1.593 1.00 98.69 87 ASP A CA 1
ATOM 659 C C . ASP A 1 87 ? 3.364 4.354 1.014 1.00 98.69 87 ASP A C 1
ATOM 661 O O . ASP A 1 87 ? 2.449 4.037 1.772 1.00 98.69 87 ASP A O 1
ATOM 665 N N . ASP A 1 88 ? 3.240 4.333 -0.318 1.00 98.56 88 ASP A N 1
ATOM 666 C CA . ASP A 1 88 ? 1.985 4.022 -1.003 1.00 98.56 88 ASP A CA 1
ATOM 667 C C . ASP A 1 88 ? 1.478 2.614 -0.660 1.00 98.56 88 ASP A C 1
ATOM 669 O O . ASP A 1 88 ? 0.345 2.482 -0.186 1.00 98.56 88 ASP A O 1
ATOM 673 N N . TYR A 1 89 ? 2.294 1.564 -0.836 1.00 98.81 89 TYR A N 1
ATOM 674 C CA . TYR A 1 89 ? 1.843 0.197 -0.538 1.00 98.81 89 TYR A CA 1
ATOM 675 C C . TYR A 1 89 ? 1.701 -0.073 0.966 1.00 98.81 89 TYR A C 1
ATOM 677 O O . TYR A 1 89 ? 0.795 -0.805 1.375 1.00 98.81 89 TYR A O 1
ATOM 685 N N . CYS A 1 90 ? 2.532 0.543 1.815 1.00 98.88 90 CYS A N 1
ATOM 686 C CA . CYS A 1 90 ? 2.428 0.381 3.266 1.00 98.88 90 CYS A CA 1
ATOM 687 C C . CYS A 1 90 ? 1.163 1.051 3.809 1.00 98.88 90 CYS A C 1
ATOM 689 O O . CYS A 1 90 ? 0.433 0.451 4.600 1.00 98.88 90 CYS A O 1
ATOM 691 N N . ALA A 1 91 ? 0.865 2.273 3.364 1.00 98.88 91 ALA A N 1
ATOM 692 C CA . ALA A 1 91 ? -0.338 2.990 3.767 1.00 98.88 91 ALA A CA 1
ATOM 693 C C . ALA A 1 91 ? -1.612 2.373 3.170 1.00 98.88 91 ALA A C 1
ATOM 695 O O . ALA A 1 91 ? -2.646 2.371 3.839 1.00 98.88 91 ALA A O 1
ATOM 696 N N . LEU A 1 92 ? -1.551 1.827 1.946 1.00 98.94 92 LEU A N 1
ATOM 697 C CA . LEU A 1 92 ? -2.651 1.060 1.354 1.00 98.94 92 LEU A CA 1
ATOM 698 C C . LEU A 1 92 ? -2.995 -0.160 2.211 1.00 98.94 92 LEU A C 1
ATOM 700 O O . LEU A 1 92 ? -4.162 -0.377 2.537 1.00 98.94 92 LEU A O 1
ATOM 704 N N . THR A 1 93 ? -1.977 -0.926 2.604 1.00 98.94 93 THR A N 1
ATOM 705 C CA . THR A 1 93 ? -2.149 -2.123 3.435 1.00 98.94 93 THR A CA 1
ATOM 706 C C . THR A 1 93 ? -2.741 -1.753 4.798 1.00 98.94 93 THR A C 1
ATOM 708 O O . THR A 1 93 ? -3.734 -2.343 5.215 1.00 98.94 93 THR A O 1
ATOM 711 N N . ALA A 1 94 ? -2.215 -0.707 5.446 1.00 98.94 94 ALA A N 1
ATOM 712 C CA . ALA A 1 94 ? -2.745 -0.181 6.706 1.00 98.94 94 ALA A CA 1
ATOM 713 C C . ALA A 1 94 ? -4.232 0.201 6.614 1.00 98.94 94 ALA A C 1
ATOM 715 O O . ALA A 1 94 ? -5.040 -0.224 7.438 1.00 98.94 94 ALA A O 1
ATOM 716 N N . ALA A 1 95 ? -4.601 0.984 5.596 1.00 98.94 95 ALA A N 1
ATOM 717 C CA . ALA A 1 95 ? -5.974 1.439 5.399 1.00 98.94 95 ALA A CA 1
ATOM 718 C C . ALA A 1 95 ? -6.934 0.278 5.086 1.00 98.94 95 ALA A C 1
ATOM 720 O O . ALA A 1 95 ? -8.055 0.251 5.591 1.00 98.94 95 ALA A O 1
ATOM 721 N N . THR A 1 96 ? -6.482 -0.696 4.290 1.00 98.94 96 THR A N 1
ATOM 722 C CA . THR A 1 96 ? -7.265 -1.886 3.923 1.00 98.94 96 THR A CA 1
ATOM 723 C C . THR A 1 96 ? -7.599 -2.725 5.155 1.00 98.94 96 THR A C 1
ATOM 725 O O . THR A 1 96 ? -8.761 -3.073 5.364 1.00 98.94 96 THR A O 1
ATOM 728 N N . GLU A 1 97 ? -6.615 -3.001 6.013 1.00 98.88 97 GLU A N 1
ATOM 729 C CA . GLU A 1 97 ? -6.840 -3.801 7.222 1.00 98.88 97 GLU A CA 1
ATOM 730 C C . GLU A 1 97 ? -7.643 -3.048 8.289 1.00 98.88 97 GLU A C 1
ATOM 732 O O . GLU A 1 97 ? -8.508 -3.637 8.938 1.00 98.88 97 GLU A O 1
ATOM 737 N N . LEU A 1 98 ? -7.454 -1.731 8.424 1.00 98.94 98 LEU A N 1
ATOM 738 C CA . LEU A 1 98 ? -8.311 -0.907 9.283 1.00 98.94 98 LEU A CA 1
ATOM 739 C C . LEU A 1 98 ? -9.768 -0.917 8.815 1.00 98.94 98 LEU A C 1
ATOM 741 O O . LEU A 1 98 ? -10.678 -1.014 9.641 1.00 98.94 98 LEU A O 1
ATOM 745 N N . PHE A 1 99 ? -10.014 -0.861 7.503 1.00 98.88 99 PHE A N 1
ATOM 746 C CA . PHE A 1 99 ? -11.370 -0.996 6.978 1.00 98.88 99 PHE A CA 1
ATOM 747 C C . PHE A 1 99 ? -11.956 -2.376 7.282 1.00 98.88 99 PHE A C 1
ATOM 749 O O . PHE A 1 99 ? -13.080 -2.451 7.768 1.00 98.88 99 PHE A O 1
ATOM 756 N N . ARG A 1 100 ? -11.200 -3.461 7.080 1.00 98.69 100 ARG A N 1
ATOM 757 C CA . ARG A 1 100 ? -11.652 -4.823 7.413 1.00 98.69 100 ARG A CA 1
ATOM 758 C C . ARG A 1 100 ? -12.004 -4.975 8.896 1.00 98.69 100 ARG A C 1
ATOM 760 O O . ARG A 1 100 ? -13.029 -5.571 9.217 1.00 98.69 100 ARG A O 1
ATOM 767 N N . ALA A 1 101 ? -11.198 -4.401 9.788 1.00 98.44 101 ALA A N 1
ATOM 768 C CA . ALA A 1 101 ? -11.412 -4.489 11.231 1.00 98.44 101 ALA A CA 1
ATOM 769 C C . ALA A 1 101 ? -12.620 -3.666 11.719 1.00 98.44 101 ALA A C 1
ATOM 771 O O . ALA A 1 101 ? -13.307 -4.069 12.656 1.00 98.44 101 ALA A O 1
ATOM 772 N N . THR A 1 102 ? -12.900 -2.516 11.096 1.00 98.44 102 THR A N 1
ATOM 773 C CA . THR A 1 102 ? -13.850 -1.522 11.645 1.00 98.44 102 THR A CA 1
ATOM 774 C C . THR A 1 102 ? -15.097 -1.292 10.802 1.00 98.44 102 THR A C 1
ATOM 776 O O . THR A 1 102 ? -16.093 -0.788 11.314 1.00 98.44 102 THR A O 1
ATOM 779 N N . HIS A 1 103 ? -15.042 -1.604 9.507 1.00 98.38 103 HIS A N 1
ATOM 780 C CA . HIS A 1 103 ? -16.020 -1.208 8.490 1.00 98.38 103 HIS A CA 1
ATOM 781 C C . HIS A 1 103 ? -16.258 0.313 8.413 1.00 98.38 103 HIS A C 1
ATOM 783 O O . HIS A 1 103 ? -17.260 0.766 7.858 1.00 98.38 103 HIS A O 1
ATOM 789 N N . ASN A 1 104 ? -15.342 1.128 8.950 1.00 98.50 104 ASN A N 1
ATOM 790 C CA . ASN A 1 104 ? -15.462 2.579 8.915 1.00 98.50 104 ASN A CA 1
ATOM 791 C C . ASN A 1 104 ? -15.146 3.102 7.497 1.00 98.50 104 ASN A C 1
ATOM 793 O O . ASN A 1 104 ? -14.020 2.918 7.019 1.00 98.50 104 ASN A O 1
ATOM 797 N N . PRO A 1 105 ? -16.087 3.796 6.825 1.00 98.38 105 PRO A N 1
ATOM 798 C CA . PRO A 1 105 ? -15.909 4.250 5.445 1.00 98.38 105 PRO A CA 1
ATOM 799 C C . PRO A 1 105 ? -14.697 5.172 5.256 1.00 98.38 105 PRO A C 1
ATOM 801 O O . PRO A 1 105 ? -14.101 5.162 4.182 1.00 98.38 105 PRO A O 1
ATOM 804 N N . ALA A 1 106 ? -14.256 5.892 6.293 1.00 98.62 106 ALA A N 1
ATOM 805 C CA . ALA A 1 106 ? -13.070 6.744 6.213 1.00 98.62 106 ALA A CA 1
ATOM 806 C C . ALA A 1 106 ? -11.788 5.958 5.865 1.00 98.62 106 ALA A C 1
ATOM 808 O O . ALA A 1 106 ? -10.919 6.476 5.157 1.00 98.62 106 ALA A O 1
ATOM 809 N N . TYR A 1 107 ? -11.668 4.705 6.325 1.00 98.88 107 TYR A N 1
ATOM 810 C CA . TYR A 1 107 ? -10.529 3.847 5.987 1.00 98.88 107 TYR A CA 1
ATOM 811 C C . TYR A 1 107 ? -10.641 3.272 4.580 1.00 98.88 107 TYR A C 1
ATOM 813 O O . TYR A 1 107 ? -9.626 3.207 3.888 1.00 98.88 107 TYR A O 1
ATOM 821 N N . LYS A 1 108 ? -11.857 2.960 4.110 1.00 98.75 108 LYS A N 1
ATOM 822 C CA . LYS A 1 108 ? -12.068 2.598 2.704 1.00 98.75 108 LYS A CA 1
ATOM 823 C C . LYS A 1 108 ? -11.676 3.751 1.784 1.00 98.75 108 LYS A C 1
ATOM 825 O O . LYS A 1 108 ? -10.877 3.556 0.882 1.00 98.75 108 LYS A O 1
ATOM 830 N N . GLU A 1 109 ? -12.133 4.970 2.062 1.00 98.75 109 GLU A N 1
ATOM 831 C CA . GLU A 1 109 ? -11.749 6.146 1.274 1.00 98.75 109 GLU A CA 1
ATOM 832 C C . GLU A 1 109 ? -10.230 6.382 1.278 1.00 98.75 109 GLU A C 1
ATOM 834 O O . GLU A 1 109 ? -9.651 6.813 0.279 1.00 98.75 109 GLU A O 1
ATOM 839 N N . ALA A 1 110 ? -9.559 6.122 2.405 1.00 98.75 110 ALA A N 1
ATOM 840 C CA . ALA A 1 110 ? -8.105 6.199 2.478 1.00 98.75 110 ALA A CA 1
ATOM 841 C C . ALA A 1 110 ? -7.427 5.110 1.633 1.00 98.75 110 ALA A C 1
ATOM 843 O O . ALA A 1 110 ? -6.469 5.421 0.921 1.00 98.75 110 ALA A O 1
ATOM 844 N N . ALA A 1 111 ? -7.937 3.877 1.666 1.00 98.88 111 ALA A N 1
ATOM 845 C CA . ALA A 1 111 ? -7.458 2.778 0.837 1.00 98.88 111 ALA A CA 1
ATOM 846 C C . ALA A 1 111 ? -7.663 3.082 -0.656 1.00 98.88 111 ALA A C 1
ATOM 848 O O . ALA A 1 111 ? -6.705 2.999 -1.420 1.00 98.88 111 ALA A O 1
ATOM 849 N N . ASP A 1 112 ? -8.843 3.571 -1.051 1.00 98.88 112 ASP A N 1
ATOM 850 C CA . ASP A 1 112 ? -9.156 3.974 -2.426 1.00 98.88 112 ASP A CA 1
ATOM 851 C C . ASP A 1 112 ? -8.146 5.025 -2.939 1.00 98.88 112 ASP A C 1
ATOM 853 O O . ASP A 1 112 ? -7.607 4.915 -4.046 1.00 98.88 112 ASP A O 1
ATOM 857 N N . ARG A 1 113 ? -7.820 6.034 -2.112 1.00 98.75 113 ARG A N 1
ATOM 858 C CA . ARG A 1 113 ? -6.806 7.055 -2.443 1.00 98.75 113 ARG A CA 1
ATOM 859 C C . ARG A 1 113 ? -5.407 6.459 -2.594 1.00 98.75 113 ARG A C 1
ATOM 861 O O . ARG A 1 113 ? -4.705 6.802 -3.546 1.00 98.75 113 ARG A O 1
ATOM 868 N N . ARG A 1 114 ? -4.990 5.586 -1.671 1.00 98.75 114 ARG A N 1
ATOM 869 C CA . ARG A 1 114 ? -3.657 4.961 -1.702 1.00 98.75 114 ARG A CA 1
ATOM 870 C C . ARG A 1 114 ? -3.508 3.987 -2.869 1.00 98.75 114 ARG A C 1
ATOM 872 O O . ARG A 1 114 ? -2.469 4.004 -3.520 1.00 98.75 114 ARG A O 1
ATOM 879 N N . ALA A 1 115 ? -4.555 3.243 -3.217 1.00 98.94 115 ALA A N 1
ATOM 880 C CA . ALA A 1 115 ? -4.577 2.386 -4.398 1.00 98.94 115 ALA A CA 1
ATOM 881 C C . ALA A 1 115 ? -4.409 3.202 -5.684 1.00 98.94 115 ALA A C 1
ATOM 883 O O . ALA A 1 115 ? -3.590 2.852 -6.531 1.00 98.94 115 ALA A O 1
ATOM 884 N N . LYS A 1 116 ? -5.115 4.335 -5.812 1.00 98.81 116 LYS A N 1
ATOM 885 C CA . LYS A 1 116 ? -4.940 5.254 -6.950 1.00 98.81 116 LYS A CA 1
ATOM 886 C C . LYS A 1 116 ? -3.521 5.812 -7.045 1.00 98.81 116 LYS A C 1
ATOM 888 O O . LYS A 1 116 ? -2.964 5.843 -8.140 1.00 98.81 116 LYS A O 1
ATOM 893 N N . SER A 1 117 ? -2.942 6.223 -5.915 1.00 98.56 117 SER A N 1
ATOM 894 C CA . SER A 1 117 ? -1.549 6.688 -5.845 1.00 98.56 117 SER A CA 1
ATOM 895 C C . SER A 1 117 ? -0.584 5.608 -6.337 1.00 98.56 117 SER A C 1
ATOM 897 O O . SER A 1 117 ? 0.190 5.841 -7.266 1.00 98.56 117 SER A O 1
ATOM 899 N N . LEU A 1 118 ? -0.714 4.393 -5.793 1.00 98.81 118 LEU A N 1
ATOM 900 C CA . LEU A 1 118 ? 0.125 3.253 -6.138 1.00 98.81 118 LEU A CA 1
ATOM 901 C C . LEU A 1 118 ? -0.008 2.869 -7.614 1.00 98.81 118 LEU A C 1
ATOM 903 O O . LEU A 1 118 ? 1.005 2.771 -8.293 1.00 98.81 118 LEU A O 1
ATOM 907 N N . MET A 1 119 ? -1.224 2.733 -8.154 1.00 98.81 119 MET A N 1
ATOM 908 C CA . MET A 1 119 ? -1.432 2.462 -9.586 1.00 98.81 119 MET A CA 1
ATOM 909 C C . MET A 1 119 ? -0.807 3.550 -10.476 1.00 98.81 119 MET A C 1
ATOM 911 O O . MET A 1 119 ? -0.244 3.239 -11.523 1.00 98.81 119 MET A O 1
ATOM 915 N N . GLY A 1 120 ? -0.814 4.813 -10.035 1.00 98.50 120 GLY A N 1
ATOM 916 C CA . GLY A 1 120 ? -0.139 5.933 -10.703 1.00 98.50 120 GLY A CA 1
ATOM 917 C C . GLY A 1 120 ? 1.400 5.883 -10.676 1.00 98.50 120 GLY A C 1
ATOM 918 O O . GLY A 1 120 ? 2.061 6.721 -11.303 1.00 98.50 120 GLY A O 1
ATOM 919 N N . ARG A 1 121 ? 1.997 4.917 -9.966 1.00 98.50 121 ARG A N 1
ATOM 920 C CA . ARG A 1 121 ? 3.433 4.596 -10.031 1.00 98.50 121 ARG A CA 1
ATOM 921 C C . ARG A 1 121 ? 3.761 3.638 -11.180 1.00 98.50 121 ARG A C 1
ATOM 923 O O . ARG A 1 121 ? 4.939 3.445 -11.467 1.00 98.50 121 ARG A O 1
ATOM 930 N N . LEU A 1 122 ? 2.773 3.046 -11.849 1.00 98.25 122 LEU A N 1
ATOM 931 C CA . LEU A 1 122 ? 3.018 2.209 -13.019 1.00 98.25 122 LEU A CA 1
ATOM 932 C C . LEU A 1 122 ? 3.255 3.104 -14.238 1.00 98.25 122 LEU A C 1
ATOM 934 O O . LEU A 1 122 ? 2.345 3.799 -14.692 1.00 98.25 122 LEU A O 1
ATOM 938 N N . ILE A 1 123 ? 4.479 3.113 -14.758 1.00 98.19 123 ILE A N 1
ATOM 939 C CA . ILE A 1 123 ? 4.869 3.983 -15.870 1.00 98.19 123 ILE A CA 1
ATOM 940 C C . ILE A 1 123 ? 5.554 3.203 -16.990 1.00 98.19 123 ILE A C 1
ATOM 942 O O . ILE A 1 123 ? 6.023 2.080 -16.816 1.00 98.19 123 ILE A O 1
ATOM 946 N N . SER A 1 124 ? 5.643 3.840 -18.151 1.00 97.56 124 SER A N 1
ATOM 947 C CA . SER A 1 124 ? 6.446 3.380 -19.280 1.00 97.56 124 SER A CA 1
ATOM 948 C C . SER A 1 124 ? 7.433 4.474 -19.661 1.00 97.56 124 SER A C 1
ATOM 950 O O . SER A 1 124 ? 7.054 5.642 -19.754 1.00 97.56 124 SER A O 1
ATOM 952 N N . ASN A 1 125 ? 8.692 4.110 -19.887 1.00 95.62 125 ASN A N 1
ATOM 953 C CA . ASN A 1 125 ? 9.739 5.047 -20.281 1.00 95.62 125 ASN A CA 1
ATOM 954 C C . ASN A 1 125 ? 10.803 4.333 -21.123 1.00 95.62 125 ASN A C 1
ATOM 956 O O . ASN A 1 125 ? 11.290 3.263 -20.752 1.00 95.62 125 ASN A O 1
ATOM 960 N N . GLY A 1 126 ? 11.178 4.936 -22.252 1.00 92.44 126 GLY A N 1
ATOM 961 C CA . GLY A 1 126 ? 12.075 4.312 -23.221 1.00 92.44 126 GLY A CA 1
ATOM 962 C C . GLY A 1 126 ? 11.518 2.980 -23.732 1.00 92.44 126 GLY A C 1
ATOM 963 O O . GLY A 1 126 ? 10.379 2.905 -24.191 1.00 92.44 126 GLY A O 1
ATOM 964 N N . THR A 1 127 ? 12.327 1.927 -23.656 1.00 93.19 127 THR A N 1
ATOM 965 C CA . THR A 1 127 ? 11.964 0.577 -24.113 1.00 93.19 127 THR A CA 1
ATOM 966 C C . THR A 1 127 ? 11.125 -0.205 -23.104 1.00 93.19 127 THR A C 1
ATOM 968 O O . THR A 1 127 ? 10.456 -1.159 -23.495 1.00 93.19 127 THR A O 1
ATOM 971 N N . TYR A 1 128 ? 11.115 0.190 -21.828 1.00 94.75 128 TYR A N 1
ATOM 972 C CA . TYR A 1 128 ? 10.417 -0.543 -20.773 1.00 94.75 128 TYR A CA 1
ATOM 973 C C . TYR A 1 128 ? 8.987 -0.036 -20.593 1.00 94.75 128 TYR A C 1
ATOM 975 O O . TYR A 1 128 ? 8.731 1.169 -20.513 1.00 94.75 128 TYR A O 1
ATOM 983 N N . GLN A 1 129 ? 8.050 -0.979 -20.517 1.00 96.44 129 GLN A N 1
ATOM 984 C CA . GLN A 1 129 ? 6.622 -0.707 -20.413 1.00 96.44 129 GLN A CA 1
ATOM 985 C C . GLN A 1 129 ? 6.075 -1.221 -19.085 1.00 96.44 129 GLN A C 1
ATOM 987 O O . GLN A 1 129 ? 6.315 -2.373 -18.743 1.00 96.44 129 GLN A O 1
ATOM 992 N N . ASN A 1 130 ? 5.266 -0.410 -18.404 1.00 97.81 130 ASN A N 1
ATOM 993 C CA . ASN A 1 130 ? 4.556 -0.783 -17.177 1.00 97.81 130 ASN A CA 1
ATOM 994 C C . ASN A 1 130 ? 5.470 -1.268 -16.035 1.00 97.81 130 ASN A C 1
ATOM 996 O O . ASN A 1 130 ? 5.159 -2.256 -15.371 1.00 97.81 130 ASN A O 1
ATOM 1000 N N . TYR A 1 131 ? 6.579 -0.571 -15.797 1.00 98.12 131 TYR A N 1
ATOM 1001 C CA . TYR A 1 131 ? 7.408 -0.795 -14.615 1.00 98.12 131 TYR A CA 1
ATOM 1002 C C . TYR A 1 131 ? 6.980 0.137 -13.476 1.00 98.12 131 TYR A C 1
ATOM 1004 O O . TYR A 1 131 ? 6.439 1.224 -13.701 1.00 98.12 131 TYR A O 1
ATOM 1012 N N . TRP A 1 132 ? 7.231 -0.274 -12.237 1.00 98.69 132 TRP A N 1
ATOM 1013 C CA . TRP A 1 132 ? 6.989 0.567 -11.068 1.00 98.69 132 TRP A CA 1
ATOM 1014 C C . TRP A 1 132 ? 8.073 1.639 -10.944 1.00 98.69 132 TRP A C 1
ATOM 1016 O O . TRP A 1 132 ? 9.255 1.306 -10.872 1.00 98.69 132 TRP A O 1
ATOM 1026 N N . ARG A 1 133 ? 7.708 2.924 -10.861 1.00 98.50 133 ARG A N 1
ATOM 1027 C CA . ARG A 1 133 ? 8.640 3.971 -10.408 1.00 98.50 133 ARG A CA 1
ATOM 1028 C C . ARG A 1 133 ? 8.659 4.062 -8.888 1.00 98.50 133 ARG A C 1
ATOM 1030 O O . ARG A 1 133 ? 7.627 3.946 -8.235 1.00 98.50 133 ARG A O 1
ATOM 1037 N N . ALA A 1 134 ? 9.836 4.308 -8.334 1.00 98.00 134 ALA A N 1
ATOM 1038 C CA . ALA A 1 134 ? 10.032 4.493 -6.909 1.00 98.00 134 ALA A CA 1
ATOM 1039 C C . ALA A 1 134 ? 9.566 5.875 -6.442 1.00 98.00 134 ALA A C 1
ATOM 1041 O O . ALA A 1 134 ? 8.957 5.979 -5.385 1.00 98.00 134 ALA A O 1
ATOM 1042 N N . ASP A 1 135 ? 9.851 6.916 -7.223 1.00 95.56 135 ASP A N 1
ATOM 1043 C CA . ASP A 1 135 ? 9.658 8.323 -6.868 1.00 95.56 135 ASP A CA 1
ATOM 1044 C C . ASP A 1 135 ? 8.722 9.043 -7.857 1.00 95.56 135 ASP A C 1
ATOM 1046 O O . ASP A 1 135 ? 7.970 8.409 -8.600 1.00 95.56 135 ASP A O 1
ATOM 1050 N N . ASP A 1 136 ? 8.709 10.377 -7.829 1.00 94.50 136 ASP A N 1
ATOM 1051 C CA . ASP A 1 136 ? 7.881 11.202 -8.722 1.00 94.50 136 ASP A CA 1
ATOM 1052 C C . ASP A 1 136 ? 8.476 11.346 -10.131 1.00 94.50 136 ASP A C 1
ATOM 1054 O O . ASP A 1 136 ? 7.817 11.852 -11.042 1.00 94.50 136 ASP A O 1
ATOM 1058 N N . GLY A 1 137 ? 9.720 10.904 -10.318 1.00 95.56 137 GLY A N 1
ATOM 1059 C CA . GLY A 1 137 ? 10.407 10.895 -11.595 1.00 95.56 137 GLY A CA 1
ATOM 1060 C C . GLY A 1 137 ? 10.178 9.583 -12.333 1.00 95.56 137 GLY A C 1
ATOM 1061 O O . GLY A 1 137 ? 9.049 9.127 -12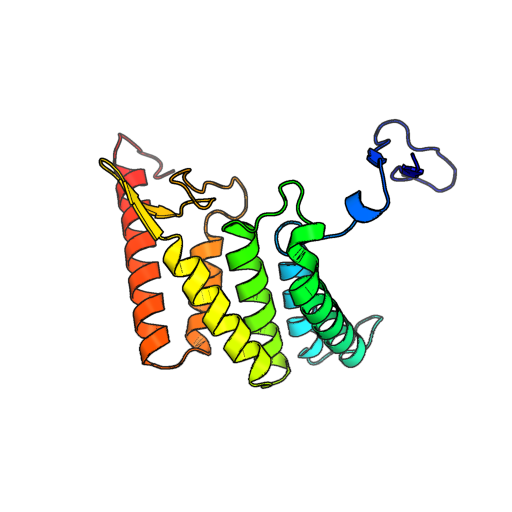.526 1.00 95.56 137 GLY A O 1
ATOM 1062 N N . THR A 1 138 ? 11.282 9.000 -12.791 1.00 96.12 138 THR A N 1
ATOM 1063 C CA . THR A 1 138 ? 11.310 7.768 -13.588 1.00 96.12 138 THR A CA 1
ATOM 1064 C C . THR A 1 138 ? 12.211 6.696 -12.981 1.00 96.12 138 THR A C 1
ATOM 1066 O O . THR A 1 138 ? 12.411 5.655 -13.613 1.00 96.12 138 THR A O 1
ATOM 1069 N N . ARG A 1 139 ? 12.745 6.923 -11.767 1.00 97.38 139 ARG A N 1
ATOM 1070 C CA . ARG A 1 139 ? 13.614 5.967 -11.071 1.00 97.38 139 ARG A CA 1
ATOM 1071 C C . ARG A 1 139 ? 12.840 4.662 -10.875 1.00 97.38 139 ARG A C 1
ATOM 1073 O O . ARG A 1 139 ? 11.801 4.705 -10.221 1.00 97.38 139 ARG A O 1
ATOM 1080 N N . PRO A 1 140 ? 13.308 3.512 -11.383 1.00 97.81 140 PRO A N 1
ATOM 1081 C CA . PRO A 1 140 ? 12.604 2.253 -11.187 1.00 97.81 140 PRO A CA 1
ATOM 1082 C C . PRO A 1 140 ? 12.596 1.854 -9.709 1.00 97.81 140 PRO A C 1
ATOM 1084 O O . PRO A 1 140 ? 13.539 2.121 -8.956 1.00 97.81 140 PRO A O 1
ATOM 1087 N N . PHE A 1 141 ? 11.512 1.216 -9.293 1.00 98.44 141 PHE A N 1
ATOM 1088 C CA . PHE A 1 141 ? 11.420 0.525 -8.023 1.00 98.44 141 PHE A CA 1
ATOM 1089 C C . PHE A 1 141 ? 12.009 -0.874 -8.171 1.00 98.44 141 PHE A C 1
ATOM 1091 O O . PHE A 1 141 ? 11.632 -1.638 -9.052 1.00 98.44 141 PHE A O 1
ATOM 1098 N N . PHE A 1 142 ? 12.941 -1.188 -7.285 1.00 97.38 142 PHE A N 1
ATOM 1099 C CA . PHE A 1 142 ? 13.505 -2.510 -7.078 1.00 97.38 142 PHE A CA 1
ATOM 1100 C C . PHE A 1 142 ? 13.760 -2.640 -5.579 1.00 97.38 142 PHE A C 1
ATOM 1102 O O . PHE A 1 142 ? 14.116 -1.654 -4.924 1.00 97.38 142 PHE A O 1
ATOM 1109 N N . HIS A 1 143 ? 13.553 -3.829 -5.020 1.00 97.50 143 HIS A N 1
ATOM 1110 C CA . HIS A 1 143 ? 13.664 -4.034 -3.580 1.00 97.50 143 HIS A CA 1
ATOM 1111 C C . HIS A 1 143 ? 14.113 -5.457 -3.265 1.00 97.50 143 HIS A C 1
ATOM 1113 O O . HIS A 1 143 ? 13.464 -6.416 -3.658 1.00 97.50 143 HIS A O 1
ATOM 1119 N N . ALA A 1 144 ? 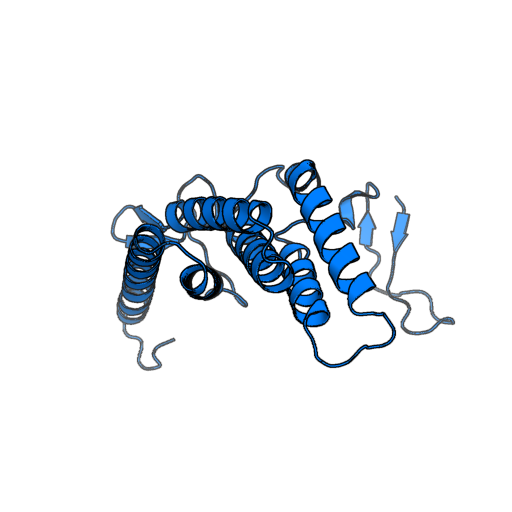15.188 -5.613 -2.493 1.00 96.00 144 ALA A N 1
ATOM 1120 C CA . ALA A 1 144 ? 15.760 -6.926 -2.165 1.00 96.00 144 ALA A CA 1
ATOM 1121 C C . ALA A 1 144 ? 14.960 -7.730 -1.112 1.00 96.00 144 ALA A C 1
ATOM 1123 O O . ALA A 1 144 ? 15.440 -8.743 -0.621 1.00 96.00 144 ALA A O 1
ATOM 1124 N N . SER A 1 145 ? 13.764 -7.260 -0.750 1.00 96.44 145 SER A N 1
ATOM 1125 C CA . SER A 1 145 ? 12.892 -7.874 0.264 1.00 96.44 145 SER A CA 1
ATOM 1126 C C . SER A 1 145 ? 11.465 -7.899 -0.269 1.00 96.44 145 SER A C 1
ATOM 1128 O O . SER A 1 145 ? 10.923 -8.962 -0.547 1.00 96.44 145 SER A O 1
ATOM 1130 N N . ASP A 1 146 ? 10.909 -6.717 -0.556 1.00 95.25 146 ASP A N 1
ATOM 1131 C CA . ASP A 1 146 ? 9.465 -6.564 -0.742 1.00 95.25 146 ASP A CA 1
ATOM 1132 C C . ASP A 1 146 ? 9.092 -6.159 -2.183 1.00 95.25 146 ASP A C 1
ATOM 1134 O O . ASP A 1 146 ? 8.156 -5.393 -2.408 1.00 95.25 146 ASP A O 1
ATOM 1138 N N . ALA A 1 147 ? 9.822 -6.650 -3.196 1.00 97.25 147 ALA A N 1
ATOM 1139 C CA . ALA A 1 147 ? 9.598 -6.263 -4.600 1.00 97.25 147 ALA A CA 1
ATOM 1140 C C . ALA A 1 147 ? 8.180 -6.587 -5.107 1.00 97.25 147 ALA A C 1
ATOM 1142 O O . ALA A 1 147 ? 7.631 -5.842 -5.912 1.00 97.25 147 ALA A O 1
ATOM 1143 N N . GLY A 1 148 ? 7.568 -7.669 -4.610 1.00 98.12 148 GLY A N 1
ATOM 1144 C CA . GLY A 1 148 ? 6.204 -8.067 -4.978 1.00 98.12 148 GLY A CA 1
ATOM 1145 C C . GLY A 1 148 ? 5.100 -7.293 -4.250 1.00 98.12 148 GLY A C 1
ATOM 1146 O O . GLY A 1 148 ? 3.920 -7.442 -4.570 1.00 98.12 148 GLY A O 1
ATOM 1147 N N . PHE A 1 149 ? 5.446 -6.469 -3.262 1.00 98.50 149 PHE A N 1
ATOM 1148 C CA . PHE A 1 149 ? 4.467 -5.884 -2.354 1.00 98.50 149 PHE A CA 1
ATOM 1149 C C . PHE A 1 149 ? 3.545 -4.811 -2.968 1.00 98.50 149 PHE A C 1
ATOM 1151 O O . PHE A 1 149 ? 2.374 -4.763 -2.574 1.00 98.50 149 PHE A O 1
ATOM 1158 N N . PRO A 1 150 ? 3.955 -4.039 -4.002 1.00 98.81 150 PRO A N 1
ATOM 1159 C CA . PRO A 1 150 ? 3.015 -3.252 -4.802 1.00 98.81 150 PRO A CA 1
ATOM 1160 C C . PRO A 1 150 ? 1.848 -4.086 -5.354 1.00 98.81 150 PRO A C 1
ATOM 1162 O O . PRO A 1 150 ? 0.697 -3.673 -5.271 1.00 98.81 150 PRO A O 1
ATOM 1165 N N . VAL A 1 151 ? 2.121 -5.291 -5.867 1.00 98.81 151 VAL A N 1
ATOM 1166 C CA . VAL A 1 151 ? 1.082 -6.179 -6.414 1.00 98.81 151 VAL A CA 1
ATOM 1167 C C . VAL A 1 151 ? 0.223 -6.777 -5.301 1.00 98.81 151 VAL A C 1
ATOM 1169 O O . VAL A 1 151 ? -1.001 -6.762 -5.401 1.00 98.81 151 VAL A O 1
ATOM 1172 N N . VAL A 1 152 ? 0.844 -7.280 -4.232 1.00 98.75 152 VAL A N 1
ATOM 1173 C CA . VAL A 1 152 ? 0.120 -7.924 -3.122 1.00 98.75 152 VAL A CA 1
ATOM 1174 C C . VAL A 1 152 ? -0.833 -6.944 -2.433 1.00 98.75 152 VAL A C 1
ATOM 1176 O O . VAL A 1 152 ? -2.000 -7.274 -2.234 1.00 98.75 152 VAL A O 1
ATOM 1179 N N . SER A 1 153 ? -0.373 -5.730 -2.121 1.00 98.81 153 SER A N 1
ATOM 1180 C CA . SER A 1 153 ? -1.208 -4.705 -1.477 1.00 98.81 153 SER A CA 1
ATOM 1181 C C . SER A 1 153 ? -2.411 -4.301 -2.341 1.00 98.81 153 SER A C 1
ATOM 1183 O O . SER A 1 153 ? -3.522 -4.170 -1.829 1.00 98.81 153 SER A O 1
ATOM 1185 N N . LEU A 1 154 ? -2.224 -4.188 -3.662 1.00 98.94 154 LEU A N 1
ATOM 1186 C CA . LEU A 1 154 ? -3.305 -3.949 -4.619 1.00 98.94 154 LEU A CA 1
ATOM 1187 C C . LEU A 1 154 ? -4.317 -5.102 -4.663 1.00 98.94 154 LEU A C 1
ATOM 1189 O O . LEU A 1 154 ? -5.521 -4.853 -4.642 1.00 98.94 154 LEU A O 1
ATOM 1193 N N . LEU A 1 155 ? -3.856 -6.355 -4.693 1.00 98.88 155 LEU A N 1
ATOM 1194 C CA . LEU A 1 155 ? -4.742 -7.524 -4.687 1.00 98.88 155 LEU A CA 1
ATOM 1195 C C . LEU A 1 155 ? -5.585 -7.595 -3.408 1.00 98.88 155 LEU A C 1
ATOM 1197 O O . LEU A 1 155 ? -6.789 -7.817 -3.497 1.00 98.88 155 LEU A O 1
ATOM 1201 N N . TYR A 1 156 ? -4.992 -7.325 -2.243 1.00 98.56 156 TYR A N 1
ATOM 1202 C CA . TYR A 1 156 ? -5.717 -7.299 -0.967 1.00 98.56 156 TYR A CA 1
ATOM 1203 C C . TYR A 1 156 ? -6.770 -6.189 -0.934 1.00 98.56 156 TYR A C 1
ATOM 1205 O O . TYR A 1 156 ? -7.911 -6.421 -0.539 1.00 98.56 156 TYR A O 1
ATOM 1213 N N . TYR A 1 157 ? -6.417 -4.994 -1.411 1.00 98.88 157 TYR A N 1
ATOM 1214 C CA . TYR A 1 157 ? -7.371 -3.900 -1.569 1.00 98.88 157 TYR A CA 1
ATOM 1215 C C . TYR A 1 157 ? -8.514 -4.256 -2.536 1.00 98.88 157 TYR A C 1
ATOM 1217 O O . TYR A 1 157 ? -9.663 -3.891 -2.297 1.00 98.88 157 TYR A O 1
ATOM 1225 N N . SER A 1 158 ? -8.234 -5.007 -3.606 1.00 98.75 158 SER A N 1
ATOM 1226 C CA . SER A 1 158 ? -9.235 -5.357 -4.622 1.00 98.75 158 SER A CA 1
ATOM 1227 C C . SER A 1 158 ? -10.430 -6.152 -4.077 1.00 98.75 158 SER A C 1
ATOM 1229 O O . SER A 1 158 ? -11.491 -6.149 -4.696 1.00 98.75 158 SER A O 1
ATOM 1231 N N . GLU A 1 159 ? -10.287 -6.798 -2.917 1.00 98.50 159 GLU A N 1
ATOM 1232 C CA . GLU A 1 159 ? -11.365 -7.534 -2.245 1.00 98.50 159 GLU A CA 1
ATOM 1233 C C . GLU A 1 159 ? -12.388 -6.620 -1.556 1.00 98.50 159 GLU A C 1
ATOM 1235 O O . GLU A 1 159 ? -13.525 -7.034 -1.335 1.00 98.50 159 GLU A O 1
ATOM 1240 N N . ILE A 1 160 ? -11.996 -5.388 -1.218 1.00 98.44 160 ILE A N 1
ATOM 1241 C CA . ILE A 1 160 ? -12.862 -4.380 -0.582 1.00 98.44 160 ILE A CA 1
ATOM 1242 C C . ILE A 1 160 ? -13.245 -3.241 -1.538 1.00 98.44 160 ILE A C 1
ATOM 1244 O O . ILE A 1 160 ? -14.001 -2.344 -1.163 1.00 98.44 160 ILE A O 1
ATOM 1248 N N . ALA A 1 161 ? -12.687 -3.246 -2.750 1.00 98.38 161 ALA A N 1
ATOM 1249 C CA . ALA A 1 161 ? -12.878 -2.209 -3.750 1.00 98.38 161 ALA A CA 1
ATOM 1250 C C . ALA A 1 161 ? -14.253 -2.308 -4.425 1.00 98.38 161 ALA A C 1
ATOM 1252 O O . ALA A 1 161 ? -14.800 -3.394 -4.624 1.00 98.38 161 ALA A O 1
ATOM 1253 N N . ASP A 1 162 ? -14.780 -1.163 -4.857 1.00 98.06 162 ASP A N 1
ATOM 1254 C CA . ASP A 1 162 ? -15.974 -1.133 -5.702 1.00 98.06 162 ASP A CA 1
ATOM 1255 C C . ASP A 1 162 ? -15.682 -1.772 -7.074 1.00 98.06 162 ASP A C 1
ATOM 1257 O O . ASP A 1 162 ? -14.530 -1.744 -7.522 1.00 98.06 162 ASP A O 1
ATOM 1261 N N . PRO A 1 163 ? -16.691 -2.301 -7.796 1.00 98.38 163 PRO A N 1
ATOM 1262 C CA . PRO A 1 163 ? -16.466 -3.081 -9.017 1.00 98.38 163 PRO A CA 1
ATOM 1263 C C . PRO A 1 163 ? -15.608 -2.383 -10.081 1.00 98.38 163 PRO A C 1
ATOM 1265 O O . PRO A 1 163 ? -14.781 -3.020 -10.733 1.00 98.38 163 PRO A O 1
ATOM 1268 N N . ASP A 1 164 ? -15.773 -1.072 -10.257 1.00 97.94 164 ASP A N 1
ATOM 1269 C CA . ASP A 1 164 ? -14.993 -0.302 -11.229 1.00 97.94 164 ASP A CA 1
ATOM 1270 C C . ASP A 1 164 ? -13.523 -0.183 -10.800 1.00 97.94 164 ASP A C 1
ATOM 1272 O O . ASP A 1 164 ? -12.625 -0.475 -11.591 1.00 97.94 164 ASP A O 1
ATOM 1276 N N . ALA A 1 165 ? -13.280 0.149 -9.528 1.00 97.94 165 ALA A N 1
ATOM 1277 C CA . ALA A 1 165 ? -11.939 0.239 -8.958 1.00 97.94 165 ALA A CA 1
ATOM 1278 C C . ALA A 1 165 ? -11.236 -1.127 -8.941 1.00 97.94 165 ALA A C 1
ATOM 1280 O O . ALA A 1 165 ? -10.051 -1.217 -9.254 1.00 97.94 165 ALA A O 1
ATOM 1281 N N . GLN A 1 166 ? -11.964 -2.207 -8.648 1.00 98.69 166 GLN A N 1
ATOM 1282 C CA . GLN A 1 166 ? -11.439 -3.568 -8.708 1.00 98.69 166 GLN A CA 1
ATOM 1283 C C . GLN A 1 166 ? -10.921 -3.905 -10.114 1.00 98.69 166 GLN A C 1
ATOM 1285 O O . GLN A 1 166 ? -9.825 -4.447 -10.253 1.00 98.69 166 GLN A O 1
ATOM 1290 N N . ARG A 1 167 ? -11.659 -3.544 -11.174 1.00 98.75 167 ARG A N 1
ATOM 1291 C CA . ARG A 1 167 ? -11.201 -3.765 -12.557 1.00 98.75 167 ARG A CA 1
ATOM 1292 C C . ARG A 1 167 ? -9.933 -2.976 -12.887 1.00 98.75 167 ARG A C 1
ATOM 1294 O O . ARG A 1 167 ? -9.033 -3.537 -13.508 1.00 98.75 167 ARG A O 1
ATOM 1301 N N . GLU A 1 168 ? -9.842 -1.712 -12.469 1.00 98.62 168 GLU A N 1
ATOM 1302 C CA . GLU A 1 168 ? -8.642 -0.878 -12.670 1.00 98.62 168 GLU A CA 1
ATOM 1303 C C . GLU A 1 168 ? -7.410 -1.463 -11.965 1.00 98.62 168 GLU A C 1
ATOM 1305 O O . GLU A 1 168 ? -6.315 -1.523 -12.537 1.00 98.62 168 GLU A O 1
ATOM 1310 N N . VAL A 1 169 ? -7.604 -1.954 -10.740 1.00 98.75 169 VAL A N 1
ATOM 1311 C CA . VAL A 1 169 ? -6.563 -2.620 -9.958 1.00 98.75 169 VAL A CA 1
ATOM 1312 C C . VAL A 1 169 ? -6.080 -3.885 -10.653 1.00 98.75 169 VAL A C 1
ATOM 1314 O O . VAL A 1 169 ? -4.876 -4.048 -10.854 1.00 98.75 169 VAL A O 1
ATOM 1317 N N . LEU A 1 170 ? -6.996 -4.767 -11.059 1.00 98.81 170 LEU A N 1
ATOM 1318 C CA . LEU A 1 170 ? -6.635 -6.024 -11.715 1.00 98.81 170 LEU A CA 1
ATOM 1319 C C . LEU A 1 170 ? -5.932 -5.790 -13.058 1.00 98.81 170 LEU A C 1
ATOM 1321 O O . LEU A 1 170 ? -4.998 -6.520 -13.392 1.00 98.81 170 LEU A O 1
ATOM 1325 N N . ASP A 1 171 ? -6.313 -4.753 -13.811 1.00 98.81 171 ASP A N 1
ATOM 1326 C CA . ASP A 1 171 ? -5.592 -4.367 -15.027 1.00 98.81 171 ASP A CA 1
ATOM 1327 C C . ASP A 1 171 ? -4.169 -3.866 -14.726 1.00 98.81 171 ASP A C 1
ATOM 1329 O O . ASP A 1 171 ? -3.219 -4.268 -15.402 1.00 98.81 171 ASP A O 1
ATOM 1333 N N . SER A 1 172 ? -3.996 -3.052 -13.680 1.00 98.75 172 SER A N 1
ATOM 1334 C CA . SER A 1 172 ? -2.677 -2.570 -13.243 1.00 98.75 172 SER A CA 1
ATOM 1335 C C . SER A 1 172 ? -1.776 -3.715 -12.771 1.00 98.75 172 SER A C 1
ATOM 1337 O O . SER A 1 172 ? -0.616 -3.802 -13.180 1.00 98.75 172 SER A O 1
ATOM 1339 N N . VAL A 1 173 ? -2.323 -4.652 -11.990 1.00 98.81 173 VAL A N 1
ATOM 1340 C CA . VAL A 1 173 ? -1.626 -5.873 -11.558 1.00 98.81 173 VAL A CA 1
ATOM 1341 C C . VAL A 1 173 ? -1.217 -6.715 -12.763 1.00 98.81 173 VAL A C 1
ATOM 1343 O O . VAL A 1 173 ? -0.055 -7.101 -12.879 1.00 98.81 173 VAL A O 1
ATOM 1346 N N . ARG A 1 174 ? -2.130 -6.952 -13.712 1.00 98.81 174 ARG A N 1
ATOM 1347 C CA . ARG A 1 174 ? -1.836 -7.706 -14.938 1.00 98.81 174 ARG A CA 1
ATOM 1348 C C . ARG A 1 174 ? -0.697 -7.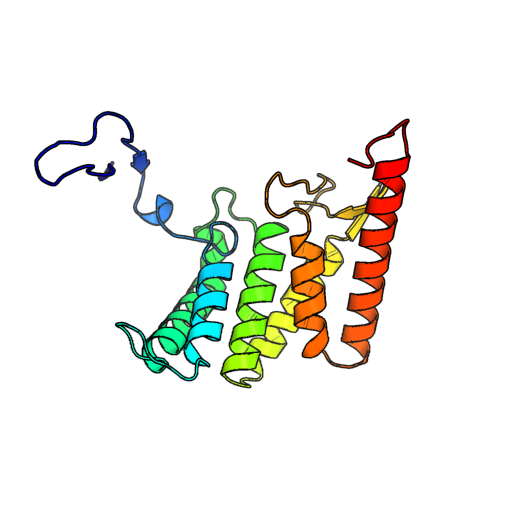068 -15.734 1.00 98.81 174 ARG A C 1
ATOM 1350 O O . ARG A 1 174 ? 0.179 -7.788 -16.215 1.00 98.81 174 ARG A O 1
ATOM 1357 N N . LYS A 1 175 ? -0.700 -5.741 -15.885 1.00 98.75 175 LYS A N 1
ATOM 1358 C CA . LYS A 1 175 ? 0.361 -4.994 -16.578 1.00 98.75 175 LYS A CA 1
ATOM 1359 C C . LYS A 1 175 ? 1.711 -5.139 -15.874 1.00 98.75 175 LYS A C 1
ATOM 1361 O O . LYS A 1 175 ? 2.682 -5.473 -16.546 1.00 98.75 175 LYS A O 1
ATOM 1366 N N . SER A 1 176 ? 1.759 -4.964 -14.552 1.00 98.44 176 SER A N 1
ATOM 1367 C CA . SER A 1 176 ? 2.989 -5.146 -13.768 1.00 98.44 176 SER A CA 1
ATOM 1368 C C . SER A 1 176 ? 3.525 -6.576 -13.866 1.00 98.44 176 SER A C 1
ATOM 1370 O O . SER A 1 176 ? 4.693 -6.764 -14.183 1.00 98.44 176 SER A O 1
ATOM 1372 N N . LEU A 1 177 ? 2.679 -7.596 -13.692 1.00 98.50 177 LEU A N 1
ATOM 1373 C CA . LEU A 1 177 ? 3.111 -8.994 -13.811 1.00 98.50 177 LEU A CA 1
ATOM 1374 C C . LEU A 1 177 ? 3.594 -9.332 -15.229 1.00 98.50 177 LEU A C 1
ATOM 1376 O O . LEU A 1 177 ? 4.537 -10.101 -15.400 1.00 98.50 177 LEU A O 1
ATOM 1380 N N . SER A 1 178 ? 2.980 -8.738 -16.256 1.00 98.31 178 SER A N 1
ATOM 1381 C CA . SER A 1 178 ? 3.446 -8.887 -17.639 1.00 98.31 178 SER A CA 1
ATOM 1382 C C . SER A 1 178 ? 4.823 -8.253 -17.847 1.00 98.31 178 SER A C 1
ATOM 1384 O O . SER A 1 178 ? 5.632 -8.813 -18.586 1.00 98.31 178 SER A O 1
ATOM 1386 N N . PHE A 1 179 ? 5.097 -7.113 -17.201 1.00 98.19 179 PHE A N 1
ATOM 1387 C CA . PHE A 1 179 ? 6.420 -6.493 -17.198 1.00 98.19 179 PHE A CA 1
ATOM 1388 C C . PHE A 1 179 ? 7.459 -7.415 -16.553 1.00 98.19 179 PHE A C 1
ATOM 1390 O O . PHE A 1 179 ? 8.446 -7.720 -17.218 1.00 98.19 179 PHE A O 1
ATOM 1397 N N . GLU A 1 180 ? 7.202 -7.937 -15.347 1.00 98.06 180 GLU A N 1
ATOM 1398 C CA . GLU A 1 180 ? 8.123 -8.856 -14.654 1.00 98.06 180 GLU A CA 1
ATOM 1399 C C . GLU A 1 180 ? 8.439 -10.089 -15.516 1.00 98.06 180 GLU A C 1
ATOM 1401 O O . GLU A 1 180 ? 9.594 -10.413 -15.778 1.00 98.06 180 GLU A O 1
ATOM 1406 N N . LEU A 1 181 ? 7.412 -10.726 -16.090 1.00 97.56 181 LEU A N 1
ATOM 1407 C CA . LEU A 1 181 ? 7.603 -11.871 -16.986 1.00 97.56 181 LEU A CA 1
ATOM 1408 C C . LEU A 1 181 ? 8.402 -11.534 -18.250 1.00 97.56 181 LEU A C 1
ATOM 1410 O O . LEU A 1 181 ? 9.066 -12.416 -18.797 1.00 97.56 181 LEU A O 1
ATOM 1414 N N . SER A 1 182 ? 8.289 -10.301 -18.746 1.00 96.62 182 SER A N 1
ATOM 1415 C CA . SER A 1 182 ? 9.001 -9.855 -19.942 1.00 96.62 182 SER A CA 1
ATOM 1416 C C . SER A 1 182 ? 10.462 -9.558 -19.624 1.00 96.62 182 SER A C 1
ATOM 1418 O O . SER A 1 182 ? 11.337 -10.067 -20.318 1.00 96.62 182 SER A O 1
ATOM 1420 N N . ILE A 1 183 ? 10.738 -8.802 -18.555 1.00 96.56 183 ILE A N 1
ATOM 1421 C CA . ILE A 1 183 ? 12.102 -8.408 -18.184 1.00 96.56 183 ILE A CA 1
ATOM 1422 C C . ILE A 1 183 ? 12.937 -9.605 -17.711 1.00 96.56 183 ILE A C 1
ATOM 1424 O O . ILE A 1 183 ? 14.092 -9.731 -18.108 1.00 96.56 183 ILE A O 1
ATOM 1428 N N . THR A 1 184 ? 12.341 -10.559 -16.987 1.00 97.25 184 THR A N 1
ATOM 1429 C CA . THR A 1 184 ? 12.998 -11.823 -16.603 1.00 97.25 184 THR A CA 1
ATOM 1430 C C . THR A 1 184 ? 13.427 -12.652 -17.822 1.00 97.25 184 THR A C 1
ATOM 1432 O O . THR A 1 184 ? 14.380 -13.428 -17.735 1.00 97.25 184 THR A O 1
ATOM 1435 N N . LYS A 1 185 ? 12.751 -12.499 -18.970 1.00 96.50 185 LYS A N 1
ATOM 1436 C CA . LYS A 1 185 ? 13.029 -13.235 -20.219 1.00 96.50 185 LYS A CA 1
ATOM 1437 C C . LYS A 1 185 ? 13.820 -12.433 -21.254 1.00 96.50 185 LYS A C 1
ATOM 1439 O O . LYS A 1 185 ? 14.079 -12.959 -22.334 1.00 96.50 185 LYS A O 1
ATOM 1444 N N . ASP A 1 186 ? 14.184 -11.191 -20.950 1.00 96.06 186 ASP A N 1
ATOM 1445 C CA . ASP A 1 186 ? 14.804 -10.274 -21.915 1.00 96.06 186 ASP A CA 1
ATOM 1446 C C . ASP A 1 186 ? 16.220 -10.720 -22.325 1.00 96.06 186 ASP A C 1
ATOM 1448 O O . ASP A 1 186 ? 16.708 -10.423 -23.413 1.00 96.06 186 ASP A O 1
ATOM 1452 N N . VAL A 1 187 ? 16.872 -11.510 -21.468 1.00 96.75 187 VAL A N 1
ATOM 1453 C CA . VAL A 1 187 ? 18.199 -12.087 -21.700 1.00 96.75 187 VAL A CA 1
ATOM 1454 C C . VAL A 1 187 ? 18.208 -13.587 -21.404 1.00 96.75 187 VAL A C 1
ATOM 1456 O O . VAL A 1 187 ? 17.251 -14.145 -20.868 1.00 96.75 187 VAL A O 1
ATOM 1459 N N . ALA A 1 188 ? 19.308 -14.264 -21.743 1.00 97.50 188 ALA A N 1
ATOM 1460 C CA . ALA A 1 188 ? 19.504 -15.668 -21.399 1.00 97.50 188 ALA A CA 1
ATOM 1461 C C . ALA A 1 188 ? 19.437 -15.867 -19.872 1.00 97.50 188 ALA A C 1
ATOM 1463 O O . ALA A 1 188 ? 20.376 -15.536 -19.152 1.00 97.50 188 ALA A O 1
ATOM 1464 N N . ASN A 1 189 ? 18.325 -16.428 -19.396 1.00 97.88 189 ASN A N 1
ATOM 1465 C CA . ASN A 1 189 ? 18.037 -16.616 -17.977 1.00 97.88 189 ASN A CA 1
ATOM 1466 C C . ASN A 1 189 ? 17.578 -18.062 -17.706 1.00 97.88 189 ASN A C 1
ATOM 1468 O O . ASN A 1 189 ? 16.383 -18.324 -17.558 1.00 97.88 189 ASN A O 1
ATOM 1472 N N . PRO A 1 190 ? 18.505 -19.038 -17.683 1.00 96.69 190 PRO A N 1
ATOM 1473 C CA . PRO A 1 190 ? 18.161 -20.457 -17.561 1.00 96.69 190 PRO A CA 1
ATOM 1474 C C . PRO A 1 190 ? 17.531 -20.826 -16.210 1.00 96.69 190 PRO A C 1
ATOM 1476 O O . PRO A 1 190 ? 16.887 -21.867 -16.109 1.00 96.69 190 PRO A O 1
ATOM 1479 N N . PHE A 1 191 ? 17.712 -19.990 -15.185 1.00 97.62 191 PHE A N 1
ATOM 1480 C CA . PHE A 1 191 ? 17.170 -20.214 -13.845 1.00 97.62 191 PHE A CA 1
ATOM 1481 C C . PHE A 1 191 ? 15.844 -19.488 -13.601 1.00 97.62 191 PHE A C 1
ATOM 1483 O O . PHE A 1 191 ? 15.198 -19.757 -12.593 1.00 97.62 191 PHE A O 1
ATOM 1490 N N . GLY A 1 192 ? 15.437 -18.590 -14.505 1.00 94.81 192 GLY A N 1
ATOM 1491 C CA . GLY A 1 192 ? 14.258 -17.749 -14.313 1.00 94.81 192 GLY A CA 1
ATOM 1492 C C . GLY A 1 192 ? 14.357 -16.860 -13.072 1.00 94.81 192 GLY A C 1
ATOM 1493 O O . GLY A 1 192 ? 13.352 -16.706 -12.384 1.00 94.81 192 GLY A O 1
ATOM 1494 N N . TYR A 1 193 ? 15.561 -16.348 -12.777 1.00 88.81 193 TYR A N 1
ATOM 1495 C CA . TYR A 1 193 ? 15.788 -15.366 -11.710 1.00 88.81 193 TYR A CA 1
ATOM 1496 C C . TYR A 1 193 ? 15.115 -14.040 -12.060 1.00 88.81 193 TYR A C 1
ATOM 1498 O O . TYR A 1 193 ? 14.354 -13.523 -11.222 1.00 88.81 193 TYR A O 1
#

Secondary structure (DSSP, 8-state):
-EEE---SBTTB--SS--EEESSGGGG---IIIIIHHHHHHHHHHHTSSS--SS-HHHHHHHHHHHHHHHHHHHHHHSTTS---HHHHHHHHHHHHHHHHHH--HHHHHHHHHHHHHHHTTEEEETTEEEEEBSSSSSPBP--TTTTTHHHHHHHHHHTTS-HHHHHHHHHHHHHHHHHHHHHTTSS--TT--

Foldseek 3Di:
DDWDADDPDPPDDHDPDTDDDPDPLQPDDALLNCLLVQLLVLLVQLPDPDDDPDHSVVSLVVSVVSLVVNVVCRLVSDPVSDDWLSSLLSQLSNLLSNCVSPVDVVSLVSNLVSLVVLLVQQQDDDPAHRFGAGHPDRHGDDDPPCRCSSLVSLVSSLVVDDPVSVVSSVVSSVRHVVRLVCVLPVDPNPPSD